Protein AF-A0A165ELZ8-F1 (afdb_monomer_lite)

Sequence (189 aa):
MLELEFHPRYVASTERRKRKFEKKWDTLVKAFNDLDRTTDATMVLMAAPPHPHTRQLLSLSSRGIRRLAHPVLHPQSASSAHTHVNTMRASFARLASYHRNTRSVSLPPLVERIEEVQGEEELRGALQAALGSLDAMRTMYMQREERWREETRRLAEDGMSVQRMMAQTLGERGYAYRHGNDNDNDNSA

Secondary structure (DSSP, 8-state):
--TTTS-TT----HHHHHHHHHHHHHHHHHHHHHHHHHH----EEEE----TT--PPEEEE-HHHHHHT-TTT-HHHHHHHHHHHHHHHHHHHHHHHHHHHHHTTS--THHHHHHT--SHHHHHHHHHHHHHHHHHHHHHHHHHHHHHHHHHHHHHHHHHHHHHHHHHHH-S----S-S----------

pLDDT: mean 74.94, std 15.44, range [38.78, 96.31]

Radius of gyration: 27.21 Å; chains: 1; bounding box: 54×80×72 Å

Structure (mmCIF, N/CA/C/O backbone):
data_AF-A0A165ELZ8-F1
#
_entry.id   AF-A0A165ELZ8-F1
#
loop_
_atom_site.group_PDB
_atom_site.id
_atom_site.type_symbol
_atom_site.label_atom_id
_atom_site.label_alt_id
_atom_site.label_comp_id
_atom_site.label_asym_id
_atom_site.label_entity_id
_atom_site.label_seq_id
_atom_site.pdbx_PDB_ins_code
_atom_site.Cartn_x
_atom_site.Cartn_y
_atom_site.Cartn_z
_atom_site.occupancy
_atom_site.B_iso_or_equiv
_atom_site.auth_seq_id
_atom_site.auth_comp_id
_atom_site.auth_asym_id
_atom_site.auth_atom_id
_atom_site.pdbx_PDB_model_num
ATOM 1 N N . MET A 1 1 ? -24.318 12.429 7.828 1.00 38.84 1 MET A N 1
ATOM 2 C CA . MET A 1 1 ? -23.923 12.227 6.411 1.00 38.84 1 MET A CA 1
ATOM 3 C C . MET A 1 1 ? -22.641 11.372 6.290 1.00 38.84 1 MET A C 1
ATOM 5 O O . MET A 1 1 ? -21.762 11.698 5.510 1.00 38.84 1 MET A O 1
ATOM 9 N N . LEU A 1 2 ? -22.528 10.268 7.049 1.00 43.47 2 LEU A N 1
ATOM 10 C CA . LEU A 1 2 ? -21.367 9.344 7.057 1.00 43.47 2 LEU A CA 1
ATOM 11 C C . LEU A 1 2 ? -21.621 8.046 6.261 1.00 43.47 2 LEU A C 1
ATOM 13 O O . LEU A 1 2 ? -20.701 7.269 6.020 1.00 43.47 2 LEU A O 1
ATOM 17 N N . GLU A 1 3 ? -22.864 7.814 5.832 1.00 41.44 3 GLU A N 1
ATOM 18 C CA . GLU A 1 3 ? -23.278 6.615 5.086 1.00 41.44 3 GLU A CA 1
ATOM 19 C C . GLU A 1 3 ? -22.809 6.616 3.620 1.00 41.44 3 GLU A C 1
ATOM 21 O O . GLU A 1 3 ? -22.783 5.570 2.980 1.00 41.44 3 GLU A O 1
ATOM 26 N N . LEU A 1 4 ? -22.385 7.773 3.099 1.00 51.00 4 LEU A N 1
ATOM 27 C CA . LEU A 1 4 ? -21.883 7.933 1.728 1.00 51.00 4 LEU A CA 1
ATOM 28 C C . LEU A 1 4 ? -20.379 7.643 1.576 1.00 51.00 4 LEU A C 1
ATOM 30 O O . LEU A 1 4 ? -19.921 7.418 0.460 1.00 51.00 4 LEU A O 1
ATOM 34 N N . GLU A 1 5 ? -19.595 7.634 2.660 1.00 64.69 5 GLU A N 1
ATOM 35 C CA . GLU A 1 5 ? -18.131 7.478 2.566 1.00 64.69 5 GLU A CA 1
ATOM 36 C C . GLU A 1 5 ? -17.665 6.018 2.539 1.00 64.69 5 GL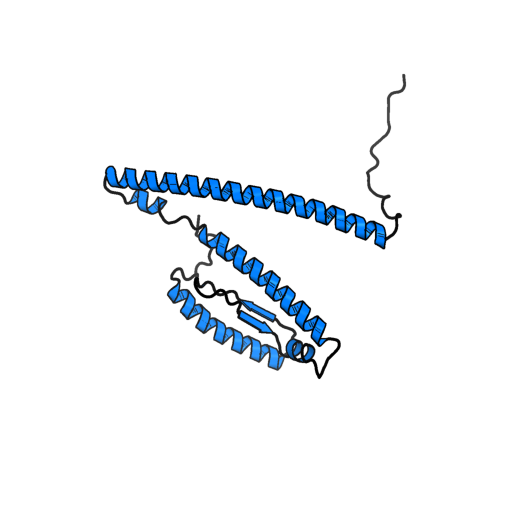U A C 1
ATOM 38 O O . GLU A 1 5 ? -16.584 5.710 2.029 1.00 64.69 5 GLU A O 1
ATOM 43 N N . PHE A 1 6 ? -18.455 5.096 3.093 1.00 67.69 6 PHE A N 1
ATOM 44 C CA . PHE A 1 6 ? -18.032 3.712 3.275 1.00 67.69 6 PHE A CA 1
ATOM 45 C C . PHE A 1 6 ? -18.984 2.733 2.602 1.00 67.69 6 PHE A C 1
ATOM 47 O O . PHE A 1 6 ? -20.199 2.804 2.741 1.00 67.69 6 PHE A O 1
ATOM 54 N N . HIS A 1 7 ? -18.407 1.746 1.914 1.00 76.75 7 HIS A N 1
ATOM 55 C CA . HIS A 1 7 ? -19.167 0.647 1.324 1.00 76.75 7 HIS A CA 1
ATOM 56 C C . HIS A 1 7 ? -20.053 -0.031 2.394 1.00 76.75 7 HIS A C 1
ATOM 58 O O . HIS A 1 7 ? -19.551 -0.283 3.489 1.00 76.75 7 HIS A O 1
ATOM 64 N N . PRO A 1 8 ? -21.295 -0.461 2.098 1.00 74.44 8 PRO A N 1
ATOM 65 C CA . PRO A 1 8 ? -22.210 -1.051 3.093 1.00 74.44 8 PRO A CA 1
ATOM 66 C C . PRO A 1 8 ? -21.632 -2.245 3.874 1.00 74.44 8 PRO A C 1
ATOM 68 O O . PRO A 1 8 ? -22.003 -2.543 5.002 1.00 74.44 8 PRO A O 1
ATOM 71 N N . ARG A 1 9 ? -20.671 -2.951 3.270 1.00 83.25 9 ARG A N 1
ATOM 72 C CA . ARG A 1 9 ? -19.942 -4.089 3.876 1.00 83.25 9 ARG A CA 1
ATOM 73 C C . ARG A 1 9 ? -18.687 -3.689 4.661 1.00 83.25 9 ARG A C 1
ATOM 75 O O . ARG A 1 9 ? -17.847 -4.548 4.965 1.00 83.25 9 ARG A O 1
ATOM 82 N N . TYR A 1 10 ? -18.509 -2.402 4.914 1.00 81.19 10 TYR A N 1
ATOM 83 C CA . TYR A 1 10 ? -17.385 -1.868 5.653 1.00 81.19 10 TYR A CA 1
ATOM 84 C C . TYR A 1 10 ? -17.430 -2.330 7.109 1.00 81.19 10 TYR A C 1
ATOM 86 O O . TYR A 1 10 ? -18.473 -2.415 7.746 1.00 81.19 10 TYR A O 1
ATOM 94 N N . VAL A 1 11 ? -16.264 -2.683 7.643 1.00 83.00 11 VAL A N 1
ATOM 95 C CA . VAL A 1 11 ? -16.149 -3.181 9.014 1.00 83.00 11 VAL A CA 1
ATOM 96 C C . VAL A 1 11 ? -15.782 -2.004 9.904 1.00 83.00 11 VAL A C 1
ATOM 98 O O . VAL A 1 11 ? -14.662 -1.519 9.784 1.00 83.00 11 VAL A O 1
ATOM 101 N N . ALA A 1 12 ? -16.680 -1.551 10.783 1.00 78.19 12 ALA A N 1
ATOM 102 C CA . ALA A 1 12 ? -16.437 -0.418 11.687 1.00 78.19 12 ALA A CA 1
ATOM 103 C C . ALA A 1 12 ? -15.366 -0.724 12.756 1.00 78.19 12 ALA A C 1
ATOM 105 O O . ALA A 1 12 ? -14.427 0.056 12.927 1.00 78.19 12 ALA A O 1
ATOM 106 N N . SER A 1 13 ? -15.442 -1.902 13.391 1.00 82.19 13 SER A N 1
ATOM 107 C CA . SER A 1 13 ? -14.464 -2.363 14.391 1.00 82.19 13 SER A CA 1
ATOM 108 C C . SER A 1 13 ? -13.047 -2.439 13.810 1.00 82.19 13 SER A C 1
ATOM 110 O O . SER A 1 13 ? -12.794 -3.125 12.814 1.00 82.19 13 SER A O 1
ATOM 112 N N . THR A 1 14 ? -12.108 -1.742 14.452 1.00 81.81 14 THR A N 1
ATOM 113 C CA . THR A 1 14 ? -10.698 -1.647 14.044 1.00 81.81 14 THR A CA 1
ATOM 114 C C . THR A 1 14 ? -9.983 -2.997 14.121 1.00 81.81 14 THR A C 1
ATOM 116 O O . THR A 1 14 ? -9.285 -3.371 13.176 1.00 81.81 14 THR A O 1
ATOM 119 N N . GLU A 1 15 ? -10.211 -3.764 15.188 1.00 81.44 15 GLU A N 1
ATOM 120 C CA . GLU A 1 15 ? -9.633 -5.097 15.384 1.00 81.44 15 GLU A CA 1
ATOM 121 C C . GLU A 1 15 ? -10.175 -6.118 14.383 1.00 81.44 15 GLU A C 1
ATOM 123 O O . GLU A 1 15 ? -9.412 -6.849 13.747 1.00 81.44 15 GLU A O 1
ATOM 128 N N . ARG A 1 16 ? -11.499 -6.135 14.170 1.00 86.31 16 ARG A N 1
ATOM 129 C CA . ARG A 1 16 ? -12.118 -7.028 13.181 1.00 86.31 16 ARG A CA 1
ATOM 130 C C . ARG A 1 16 ? -11.645 -6.688 11.770 1.00 86.31 16 ARG A C 1
ATOM 132 O O . ARG A 1 16 ? -11.427 -7.590 10.959 1.00 86.31 16 ARG A O 1
ATOM 139 N N . ARG A 1 17 ? -11.447 -5.399 11.474 1.00 86.06 17 ARG A N 1
ATOM 140 C CA . ARG A 1 17 ? -10.885 -4.943 10.198 1.00 86.06 17 ARG A CA 1
ATOM 141 C C . ARG A 1 17 ? -9.436 -5.394 10.029 1.00 86.06 17 ARG A C 1
ATOM 143 O O . ARG A 1 17 ? -9.101 -5.823 8.932 1.00 86.06 17 ARG A O 1
ATOM 150 N N . LYS A 1 18 ? -8.619 -5.364 11.088 1.00 84.56 18 LYS A N 1
ATOM 151 C CA . LYS A 1 18 ? -7.242 -5.892 11.090 1.00 84.56 18 LYS A CA 1
ATOM 152 C C . LYS A 1 18 ? -7.188 -7.365 10.731 1.00 84.56 18 LYS A C 1
ATOM 154 O O . LYS A 1 18 ? -6.615 -7.709 9.704 1.00 84.56 18 LYS A O 1
ATOM 159 N N . ARG A 1 19 ? -7.885 -8.208 11.493 1.00 88.19 19 ARG A N 1
ATOM 160 C CA . ARG A 1 19 ? -7.901 -9.659 11.244 1.00 88.19 19 ARG A CA 1
ATOM 161 C C . ARG A 1 19 ? -8.389 -9.990 9.830 1.00 88.19 19 ARG A C 1
ATOM 163 O O . ARG A 1 19 ? -7.859 -10.871 9.159 1.00 88.19 19 ARG A O 1
ATOM 170 N N . LYS A 1 20 ? -9.407 -9.266 9.349 1.00 90.00 20 LYS A N 1
ATOM 171 C CA . LYS A 1 20 ? -9.951 -9.451 7.995 1.00 90.00 20 LYS A CA 1
ATOM 172 C C . LYS A 1 20 ? -8.995 -8.959 6.908 1.00 90.00 20 LYS A C 1
ATOM 174 O O . LYS A 1 20 ? -8.948 -9.583 5.852 1.00 90.00 20 LYS A O 1
ATOM 179 N N . PHE A 1 21 ? -8.280 -7.860 7.149 1.00 90.50 21 PHE A N 1
ATOM 180 C CA . PHE A 1 21 ? -7.261 -7.343 6.243 1.00 90.50 21 PHE A CA 1
ATOM 181 C C . PHE A 1 21 ? -6.122 -8.347 6.098 1.00 90.50 21 PHE A C 1
ATOM 183 O O . PHE A 1 21 ? -5.866 -8.747 4.977 1.00 90.50 21 PHE A O 1
ATOM 190 N N . GLU A 1 22 ? -5.535 -8.825 7.197 1.00 89.62 22 GLU A N 1
ATOM 191 C CA . GLU A 1 22 ? -4.438 -9.809 7.181 1.00 89.62 22 GLU A CA 1
ATOM 192 C C . GLU A 1 22 ? -4.836 -11.073 6.402 1.00 89.62 22 GLU A C 1
ATOM 194 O O . GLU A 1 22 ? -4.208 -11.415 5.403 1.00 89.62 22 GLU A O 1
ATOM 199 N N . LYS A 1 23 ? -5.982 -11.683 6.740 1.00 92.69 23 LYS A N 1
ATOM 200 C CA . LYS A 1 23 ? -6.482 -12.876 6.033 1.00 92.69 23 LYS A CA 1
ATOM 201 C C . LYS A 1 23 ? -6.697 -12.643 4.530 1.00 92.69 23 LYS A C 1
ATOM 203 O O . LYS A 1 23 ? -6.395 -13.506 3.702 1.00 92.69 23 LYS A O 1
ATOM 208 N N . LYS A 1 24 ? -7.290 -11.502 4.160 1.00 92.75 24 LYS A N 1
ATOM 209 C CA . LYS A 1 24 ? -7.545 -11.173 2.748 1.00 92.75 24 LYS A CA 1
ATOM 210 C C . LYS A 1 24 ? -6.274 -10.780 2.010 1.00 92.75 24 LYS A C 1
ATOM 212 O O . LYS A 1 24 ? -6.167 -11.085 0.829 1.00 92.75 24 LYS A O 1
ATOM 217 N N . TRP A 1 25 ? -5.343 -10.130 2.694 1.00 93.06 25 TRP A N 1
ATOM 218 C CA . TRP A 1 25 ? -4.046 -9.768 2.160 1.00 93.06 25 TRP A CA 1
ATOM 219 C C . TRP A 1 25 ? -3.284 -11.025 1.764 1.00 93.06 25 TRP A C 1
ATOM 221 O O . TRP A 1 25 ? -2.912 -11.140 0.606 1.00 93.06 25 TRP A O 1
ATOM 231 N N . ASP A 1 26 ? -3.194 -12.027 2.638 1.00 92.69 26 ASP A N 1
ATOM 232 C CA . ASP A 1 26 ? -2.532 -13.298 2.310 1.00 92.69 26 ASP A CA 1
ATOM 233 C C . ASP A 1 26 ? -3.164 -13.992 1.097 1.00 92.69 26 ASP A C 1
ATOM 235 O O . ASP A 1 26 ? -2.470 -14.542 0.242 1.00 92.69 26 ASP A O 1
ATOM 239 N N . THR A 1 27 ? -4.495 -13.936 0.990 1.00 96.31 27 THR A N 1
ATOM 240 C CA . THR A 1 27 ? -5.224 -14.470 -0.172 1.00 96.31 27 THR A CA 1
ATOM 241 C C . THR A 1 27 ? -4.872 -13.702 -1.448 1.00 96.31 27 THR A C 1
ATOM 243 O O . THR A 1 27 ? -4.647 -14.306 -2.494 1.00 96.31 27 THR A O 1
ATOM 246 N N . LEU A 1 28 ? -4.783 -12.373 -1.360 1.00 95.44 28 LEU A N 1
ATOM 247 C CA . LEU A 1 28 ? -4.408 -11.506 -2.471 1.00 95.44 28 LEU A CA 1
ATOM 248 C C . LEU A 1 28 ? -2.954 -11.725 -2.899 1.00 95.44 28 LEU A C 1
ATOM 250 O O . LEU A 1 28 ? -2.687 -11.768 -4.092 1.00 95.44 28 LEU A O 1
ATOM 254 N N . VAL A 1 29 ? -2.027 -11.911 -1.956 1.00 94.75 29 VAL A N 1
ATOM 255 C CA . VAL A 1 29 ? -0.621 -12.221 -2.254 1.00 94.75 29 VAL A CA 1
ATOM 256 C C . VAL A 1 29 ? -0.502 -13.544 -3.006 1.00 94.75 29 VAL A C 1
ATOM 258 O O . VAL A 1 29 ? 0.244 -13.624 -3.980 1.00 94.75 29 VAL A O 1
ATOM 261 N N . LYS A 1 30 ? -1.256 -14.573 -2.596 1.00 95.69 30 LYS A N 1
ATOM 262 C CA . LYS A 1 30 ? -1.305 -15.856 -3.315 1.00 95.69 30 LYS A CA 1
ATOM 263 C C . LYS A 1 30 ? -1.812 -15.667 -4.744 1.00 95.69 30 LYS A C 1
ATOM 265 O O . LYS A 1 30 ? -1.102 -16.019 -5.676 1.00 95.69 30 LYS A O 1
ATOM 270 N N . ALA A 1 31 ? -2.959 -15.007 -4.914 1.00 96.06 31 ALA A N 1
ATOM 271 C CA . ALA A 1 31 ? -3.528 -14.734 -6.234 1.00 96.06 31 ALA A CA 1
ATOM 272 C C . ALA A 1 31 ? -2.597 -13.886 -7.121 1.00 96.06 31 ALA A C 1
ATOM 274 O O . ALA A 1 31 ? -2.453 -1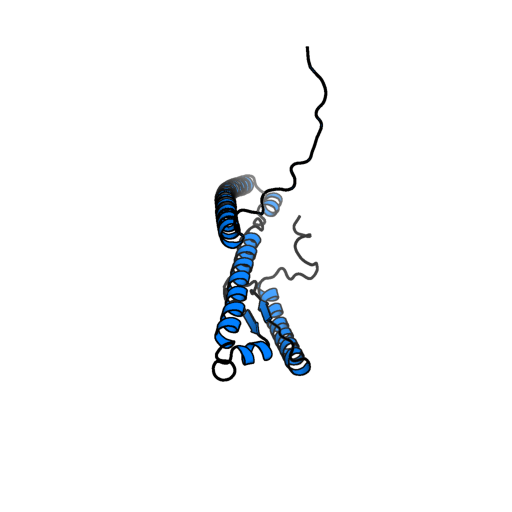4.161 -8.309 1.00 96.06 31 ALA A O 1
ATOM 275 N N . PHE A 1 32 ? -1.931 -12.883 -6.542 1.00 95.62 32 PHE A N 1
ATOM 276 C CA . PHE A 1 32 ? -0.944 -12.055 -7.233 1.00 95.62 32 PHE A CA 1
ATOM 277 C C . PHE A 1 32 ? 0.224 -12.899 -7.744 1.00 95.62 32 PHE A C 1
ATOM 279 O O . PHE A 1 32 ? 0.599 -12.785 -8.907 1.00 95.62 32 PHE A O 1
ATOM 286 N N . ASN A 1 33 ? 0.782 -13.763 -6.894 1.00 94.00 33 ASN A N 1
ATOM 287 C CA . ASN A 1 33 ? 1.893 -14.628 -7.274 1.00 94.00 33 ASN A CA 1
ATOM 288 C C . ASN A 1 33 ? 1.476 -15.676 -8.316 1.00 94.00 33 ASN A C 1
ATOM 290 O O . ASN A 1 33 ? 2.253 -15.955 -9.224 1.00 94.00 33 ASN A O 1
ATOM 294 N N . ASP A 1 34 ? 0.275 -16.243 -8.217 1.00 95.81 34 ASP A N 1
ATOM 295 C CA . ASP A 1 34 ? -0.231 -17.215 -9.193 1.00 95.81 34 ASP A CA 1
ATOM 296 C C . ASP A 1 34 ? -0.445 -16.564 -10.568 1.00 95.81 34 ASP A C 1
ATOM 298 O O . ASP A 1 34 ? -0.049 -17.121 -11.597 1.00 95.81 34 ASP A O 1
ATOM 302 N N . LEU A 1 35 ? -0.982 -15.341 -10.593 1.00 94.81 35 LEU A N 1
ATOM 303 C CA . LEU A 1 35 ? -1.124 -14.554 -11.816 1.00 94.81 35 LEU A CA 1
ATOM 304 C C . LEU A 1 35 ? 0.241 -14.182 -12.415 1.00 94.81 35 LEU A C 1
ATOM 306 O O . LEU A 1 35 ? 0.470 -14.379 -13.606 1.00 94.81 35 LEU A O 1
ATOM 310 N N . ASP A 1 36 ? 1.175 -13.710 -11.589 1.00 94.00 36 ASP A N 1
ATOM 311 C CA . ASP A 1 36 ? 2.551 -13.373 -11.986 1.00 94.00 36 ASP A CA 1
ATOM 312 C C . ASP A 1 36 ? 3.292 -14.598 -12.556 1.00 94.00 36 ASP A C 1
ATOM 314 O O . ASP A 1 36 ? 4.040 -14.496 -13.524 1.00 94.00 36 ASP A O 1
ATOM 318 N N . ARG A 1 37 ? 3.047 -15.799 -12.015 1.00 92.31 37 ARG A N 1
ATOM 319 C CA . ARG A 1 37 ? 3.643 -17.047 -12.522 1.00 92.31 37 ARG A CA 1
ATOM 320 C C . ARG A 1 37 ? 3.070 -17.507 -13.857 1.00 92.31 37 ARG A C 1
ATOM 322 O O . ARG A 1 37 ? 3.805 -18.134 -14.613 1.00 92.31 37 ARG A O 1
ATOM 329 N N . THR A 1 38 ? 1.790 -17.260 -14.110 1.00 95.12 38 THR A N 1
ATOM 330 C CA . THR A 1 38 ? 1.095 -17.747 -15.313 1.00 95.12 38 THR A CA 1
ATOM 331 C C . THR A 1 38 ? 1.192 -16.780 -16.485 1.00 95.12 38 THR A C 1
ATOM 333 O O . THR A 1 38 ? 1.224 -17.222 -17.628 1.00 95.12 38 THR A O 1
ATOM 336 N N . THR A 1 39 ? 1.260 -15.477 -16.211 1.00 92.69 39 THR A N 1
ATOM 337 C CA . THR A 1 39 ? 1.185 -14.432 -17.245 1.00 92.69 39 THR A CA 1
ATOM 338 C C . THR A 1 39 ? 2.467 -13.624 -17.412 1.00 92.69 39 THR A C 1
ATOM 340 O O . THR A 1 39 ? 2.579 -12.890 -18.388 1.00 92.69 39 THR A O 1
ATOM 343 N N . ASP A 1 40 ? 3.416 -13.726 -16.471 1.00 88.69 40 ASP A N 1
ATOM 344 C CA . ASP A 1 40 ? 4.634 -12.898 -16.409 1.00 88.69 40 ASP A CA 1
ATOM 345 C C . ASP A 1 40 ? 4.359 -11.385 -16.550 1.00 88.69 40 ASP A C 1
ATOM 347 O O . ASP A 1 40 ? 5.197 -10.612 -17.014 1.00 88.69 40 ASP A O 1
ATOM 351 N N . ALA A 1 41 ? 3.159 -10.949 -16.154 1.00 89.25 41 ALA A N 1
ATOM 352 C CA . ALA A 1 41 ? 2.727 -9.569 -16.287 1.00 89.25 41 ALA A CA 1
ATOM 353 C C . ALA A 1 41 ? 3.495 -8.638 -15.333 1.00 89.25 41 ALA A C 1
ATOM 355 O O . ALA A 1 41 ? 3.679 -8.919 -14.145 1.00 89.25 41 ALA A O 1
ATOM 356 N N . THR A 1 42 ? 3.877 -7.461 -15.833 1.00 90.00 42 THR A N 1
ATOM 357 C CA . THR A 1 42 ? 4.516 -6.405 -15.037 1.00 90.00 42 THR A CA 1
ATOM 358 C C . THR A 1 42 ? 3.494 -5.755 -14.108 1.00 90.00 42 THR A C 1
ATOM 360 O O . THR A 1 42 ? 2.740 -4.869 -14.501 1.00 90.00 42 THR A O 1
ATOM 363 N N . MET A 1 43 ? 3.475 -6.190 -12.851 1.00 92.19 43 MET A N 1
ATOM 364 C CA . MET A 1 43 ? 2.536 -5.710 -11.833 1.00 92.19 43 MET A CA 1
ATOM 365 C C . MET A 1 43 ? 3.249 -5.188 -10.582 1.00 92.19 43 MET A C 1
ATOM 367 O O . MET A 1 43 ? 4.306 -5.700 -10.196 1.00 92.19 43 MET A O 1
ATOM 371 N N . VAL A 1 44 ? 2.630 -4.211 -9.914 1.00 91.94 44 VAL A N 1
ATOM 372 C CA . VAL A 1 44 ? 3.006 -3.716 -8.581 1.00 91.94 44 VAL A CA 1
ATOM 373 C C . VAL A 1 44 ? 1.744 -3.619 -7.727 1.00 91.94 44 VAL A C 1
ATOM 375 O O . VAL A 1 44 ? 0.769 -2.990 -8.126 1.00 91.94 44 VAL A O 1
ATOM 378 N N . LEU A 1 45 ? 1.765 -4.220 -6.541 1.00 93.25 45 LEU A N 1
ATOM 379 C CA . LEU A 1 45 ? 0.700 -4.144 -5.548 1.00 93.25 45 LEU A CA 1
ATOM 380 C C . LEU A 1 45 ? 1.197 -3.331 -4.351 1.00 93.25 45 LEU A C 1
ATOM 382 O O . LEU A 1 45 ? 2.230 -3.655 -3.772 1.00 93.25 45 LEU A O 1
ATOM 386 N N . MET A 1 46 ? 0.463 -2.287 -3.968 1.00 92.12 46 MET A N 1
ATOM 387 C CA . MET A 1 46 ? 0.761 -1.444 -2.807 1.00 92.12 46 MET A CA 1
ATOM 388 C C . MET A 1 46 ? -0.473 -1.333 -1.916 1.00 92.12 46 MET A C 1
ATOM 390 O O . MET A 1 46 ? -1.582 -1.127 -2.403 1.00 92.12 46 MET A O 1
ATOM 394 N N . ALA A 1 47 ? -0.287 -1.464 -0.606 1.00 90.25 47 ALA A N 1
ATOM 395 C CA . ALA A 1 47 ? -1.354 -1.314 0.369 1.00 90.25 47 ALA A CA 1
ATOM 396 C C . ALA A 1 47 ? -0.842 -0.632 1.636 1.00 90.25 47 ALA A C 1
ATOM 398 O O . ALA A 1 47 ? 0.146 -1.054 2.236 1.00 90.25 47 ALA A O 1
ATOM 399 N N . ALA A 1 48 ? -1.554 0.407 2.068 1.00 87.38 48 ALA A N 1
ATOM 400 C CA . ALA A 1 48 ? -1.345 1.050 3.356 1.00 87.38 48 ALA A CA 1
ATOM 401 C C . ALA A 1 48 ? -2.373 0.502 4.358 1.00 87.38 48 ALA A C 1
ATOM 403 O O . ALA A 1 48 ? -3.568 0.787 4.217 1.00 87.38 48 ALA A O 1
ATOM 404 N N . PRO A 1 49 ? -1.955 -0.299 5.354 1.00 81.75 49 PRO A N 1
ATOM 405 C CA . PRO A 1 49 ? -2.884 -0.864 6.319 1.00 81.75 49 PRO A CA 1
ATOM 406 C C . PRO A 1 49 ? -3.591 0.242 7.118 1.00 81.75 49 PRO A C 1
ATOM 408 O O . PRO A 1 49 ? -2.963 1.226 7.511 1.00 81.75 49 PRO A O 1
ATOM 411 N N . PRO A 1 50 ? -4.881 0.079 7.454 1.00 67.94 50 PRO A N 1
ATOM 412 C CA . PRO A 1 50 ? -5.641 1.088 8.191 1.00 67.94 50 PRO A CA 1
ATOM 413 C C . PRO A 1 50 ? -5.292 1.150 9.693 1.00 67.94 50 PRO A C 1
ATOM 415 O O . PRO A 1 50 ? -6.014 1.796 10.453 1.00 67.94 50 PRO A O 1
ATOM 418 N N . HIS A 1 51 ? -4.258 0.442 10.162 1.00 70.06 51 HIS A N 1
ATOM 419 C CA . HIS A 1 51 ? -3.962 0.275 11.590 1.00 70.06 51 HIS A CA 1
ATOM 420 C C . HIS A 1 51 ? -3.215 1.481 12.155 1.00 70.06 51 HIS A C 1
ATOM 422 O O . HIS A 1 51 ? -2.204 1.848 11.570 1.00 70.06 51 HIS A O 1
ATOM 428 N N . PRO A 1 52 ? -3.625 2.064 13.300 1.00 57.41 52 PRO A N 1
ATOM 429 C CA . PRO A 1 52 ? -2.976 3.227 13.926 1.00 57.41 52 PRO A CA 1
ATOM 430 C C . PRO A 1 52 ? -1.477 3.040 14.227 1.00 57.41 52 PRO A C 1
ATOM 432 O O . PRO A 1 52 ? -0.694 3.977 14.093 1.00 57.41 52 PRO A O 1
ATOM 435 N N . HIS A 1 53 ? -1.055 1.817 14.548 1.00 56.91 53 HIS A N 1
ATOM 436 C CA . HIS A 1 53 ? 0.322 1.524 14.959 1.00 56.91 53 HIS A CA 1
ATOM 437 C C . HIS A 1 53 ? 1.260 1.085 13.825 1.00 56.91 53 HIS A C 1
ATOM 439 O O . HIS A 1 53 ? 2.476 1.136 13.980 1.00 56.91 53 HIS A O 1
ATOM 445 N N . THR A 1 54 ? 0.733 0.698 12.661 1.00 62.94 54 THR A N 1
ATOM 446 C CA . THR A 1 54 ? 1.558 0.206 11.550 1.00 62.94 54 THR A CA 1
ATOM 447 C C . THR A 1 54 ? 1.642 1.277 10.470 1.00 62.94 54 THR A C 1
ATOM 449 O O . THR A 1 54 ? 0.705 1.476 9.706 1.00 62.94 54 THR A O 1
ATOM 452 N N . ARG A 1 55 ? 2.774 1.989 10.410 1.00 61.88 55 ARG A N 1
ATOM 453 C CA . ARG A 1 55 ? 3.108 2.927 9.316 1.00 61.88 55 ARG A CA 1
ATOM 454 C C . ARG A 1 55 ? 3.776 2.243 8.117 1.00 61.88 55 ARG A C 1
ATOM 456 O O . ARG A 1 55 ? 4.141 2.911 7.156 1.00 61.88 55 ARG A O 1
ATOM 463 N N . GLN A 1 56 ? 3.971 0.930 8.183 1.00 72.88 56 GLN A N 1
ATOM 464 C CA . GLN A 1 56 ? 4.668 0.187 7.143 1.00 72.88 56 GLN A CA 1
ATOM 465 C C . GLN A 1 56 ? 3.771 0.018 5.916 1.00 72.88 56 GLN A C 1
ATOM 467 O O . GLN A 1 56 ? 2.681 -0.549 5.992 1.00 72.88 56 GLN A O 1
ATOM 472 N N . LEU A 1 57 ? 4.255 0.527 4.784 1.00 82.81 57 LEU A N 1
ATOM 473 C CA . LEU A 1 57 ? 3.655 0.318 3.477 1.00 82.81 57 LEU A CA 1
ATOM 474 C C . LEU A 1 57 ? 3.940 -1.115 3.017 1.00 82.81 57 LEU A C 1
ATOM 476 O O . LEU A 1 57 ? 5.101 -1.485 2.830 1.00 82.81 57 LEU A O 1
ATOM 480 N N . LEU A 1 58 ? 2.887 -1.898 2.793 1.00 86.88 58 LEU A N 1
ATOM 481 C CA . LEU A 1 58 ? 3.012 -3.209 2.171 1.00 86.88 58 LEU A CA 1
ATOM 482 C C . LEU A 1 58 ? 3.145 -3.011 0.663 1.00 86.88 58 LEU A C 1
ATOM 484 O O . LEU A 1 58 ? 2.344 -2.306 0.051 1.00 86.88 58 LEU A O 1
ATOM 488 N N . SER A 1 59 ? 4.167 -3.607 0.059 1.00 90.25 59 SER A N 1
ATOM 489 C CA . SER A 1 59 ? 4.388 -3.510 -1.380 1.00 90.25 59 SER A CA 1
ATOM 490 C C . SER A 1 59 ? 4.994 -4.798 -1.914 1.00 90.25 59 SER A C 1
ATOM 492 O O . SER A 1 59 ? 5.935 -5.337 -1.333 1.00 90.25 59 SER A O 1
ATOM 494 N N . LEU A 1 60 ? 4.431 -5.271 -3.022 1.00 90.19 60 LEU A N 1
ATOM 495 C CA . LEU A 1 60 ? 4.875 -6.431 -3.776 1.00 90.19 60 LEU A CA 1
ATOM 496 C C . LEU A 1 60 ? 5.063 -6.029 -5.234 1.00 90.19 60 LEU A C 1
ATOM 498 O O . LEU A 1 60 ? 4.219 -5.351 -5.814 1.00 90.19 60 LEU A O 1
ATOM 502 N N . SER A 1 61 ? 6.161 -6.475 -5.827 1.00 91.88 61 SER A N 1
ATOM 503 C CA . SER A 1 61 ? 6.450 -6.293 -7.251 1.00 91.88 61 SER A CA 1
ATOM 504 C C . SER A 1 61 ? 6.498 -7.655 -7.925 1.00 91.88 61 SER A C 1
ATOM 506 O O . SER A 1 61 ? 6.993 -8.602 -7.322 1.00 91.88 61 SER A O 1
ATOM 508 N N . SER A 1 62 ? 6.011 -7.748 -9.156 1.00 93.19 62 SER A N 1
ATOM 509 C CA . SER A 1 62 ? 6.063 -8.944 -10.014 1.00 93.19 62 SER A CA 1
ATOM 510 C C . SER A 1 62 ? 7.485 -9.476 -10.252 1.00 93.19 62 SER A C 1
ATOM 512 O O . SER A 1 62 ? 8.485 -8.773 -10.052 1.00 93.19 62 SER A O 1
ATOM 514 N N . ARG A 1 63 ? 7.599 -10.730 -10.710 1.00 89.62 63 ARG A N 1
ATOM 515 C CA . ARG A 1 63 ? 8.873 -11.363 -11.095 1.00 89.62 63 ARG A CA 1
ATOM 516 C C . ARG A 1 63 ? 9.568 -10.587 -12.203 1.00 89.62 63 ARG A C 1
ATOM 518 O O . ARG A 1 63 ? 10.776 -10.405 -12.090 1.00 89.62 63 ARG A O 1
ATOM 525 N N . GLY A 1 64 ? 8.835 -10.092 -13.201 1.00 84.25 64 GLY A N 1
ATOM 526 C CA . GLY A 1 64 ? 9.398 -9.282 -14.285 1.00 84.25 64 GLY A CA 1
ATOM 527 C C . GLY A 1 64 ? 10.176 -8.073 -13.767 1.00 84.25 64 GLY A C 1
ATOM 528 O O . GLY A 1 64 ? 11.351 -7.902 -14.089 1.00 84.25 64 GLY A O 1
ATOM 529 N N . ILE A 1 65 ? 9.575 -7.308 -12.851 1.00 84.88 65 ILE A N 1
ATOM 530 C CA . ILE A 1 65 ? 10.230 -6.153 -12.218 1.00 84.88 65 ILE A CA 1
ATOM 531 C C . ILE A 1 65 ? 11.437 -6.590 -11.389 1.00 84.88 65 ILE A C 1
ATOM 533 O O . ILE A 1 65 ? 12.484 -5.954 -11.455 1.00 84.88 65 ILE A O 1
ATOM 537 N N . ARG A 1 66 ? 11.327 -7.686 -10.628 1.00 85.06 66 ARG A N 1
ATOM 538 C CA . ARG A 1 66 ? 12.449 -8.200 -9.823 1.00 85.06 66 ARG A CA 1
ATOM 539 C C . ARG A 1 66 ? 13.624 -8.673 -10.681 1.00 85.06 66 ARG A C 1
ATOM 541 O O . ARG A 1 66 ? 14.764 -8.484 -10.274 1.00 85.06 66 ARG A O 1
ATOM 548 N N . ARG A 1 67 ? 13.363 -9.253 -11.859 1.00 84.12 67 ARG A N 1
ATOM 549 C CA . ARG A 1 67 ? 14.409 -9.631 -12.824 1.00 84.12 67 ARG A CA 1
ATOM 550 C C . ARG A 1 67 ? 15.096 -8.397 -13.397 1.00 84.12 67 ARG A C 1
ATOM 552 O O . ARG A 1 67 ? 16.318 -8.343 -13.394 1.00 84.12 67 ARG A O 1
ATOM 559 N N . LEU A 1 68 ? 14.325 -7.395 -13.823 1.00 79.94 68 LEU A N 1
ATOM 560 C CA . LEU A 1 68 ? 14.867 -6.137 -14.351 1.00 79.94 68 LEU A CA 1
ATOM 561 C C . LEU A 1 68 ? 15.639 -5.343 -13.295 1.00 79.94 68 LEU A C 1
ATOM 563 O O . LEU A 1 68 ? 16.625 -4.695 -13.618 1.00 79.94 68 LEU A O 1
ATOM 567 N N . ALA A 1 69 ? 15.219 -5.434 -12.034 1.00 77.00 69 ALA A N 1
ATOM 568 C CA . ALA A 1 69 ? 15.908 -4.853 -10.890 1.00 77.00 69 ALA A CA 1
ATOM 569 C C . ALA A 1 69 ? 17.168 -5.636 -10.471 1.00 77.00 69 ALA A C 1
ATOM 571 O O . ALA A 1 69 ? 17.871 -5.194 -9.564 1.00 77.00 69 ALA A O 1
ATOM 572 N N . HIS A 1 70 ? 17.459 -6.791 -11.084 1.00 78.88 70 HIS A N 1
ATOM 573 C CA . HIS A 1 70 ? 18.601 -7.617 -10.709 1.00 78.88 70 HIS A CA 1
ATOM 574 C C . HIS A 1 70 ? 19.906 -7.037 -11.289 1.00 78.88 70 HIS A C 1
ATOM 576 O O . HIS A 1 70 ? 20.093 -7.079 -12.510 1.00 78.88 70 HIS A O 1
ATOM 582 N N . PRO A 1 71 ? 20.854 -6.565 -10.451 1.00 71.12 71 PRO A N 1
ATOM 583 C CA . PRO A 1 71 ? 22.032 -5.827 -10.920 1.00 71.12 71 PRO A CA 1
ATOM 584 C C . PRO A 1 71 ? 22.940 -6.636 -11.852 1.00 71.12 71 PRO A C 1
ATOM 586 O O . PRO A 1 71 ? 23.570 -6.078 -12.741 1.00 71.12 71 PRO A O 1
ATOM 589 N N . VAL A 1 72 ? 22.986 -7.958 -11.660 1.00 75.12 72 VAL A N 1
ATOM 590 C CA . VAL A 1 72 ? 23.847 -8.865 -12.439 1.00 75.12 72 VAL A CA 1
ATOM 591 C C . VAL A 1 72 ? 23.252 -9.195 -13.810 1.00 75.12 72 VAL A C 1
ATOM 593 O O . VAL A 1 72 ? 23.994 -9.419 -14.757 1.00 75.12 72 VAL A O 1
ATOM 596 N N . LEU A 1 73 ? 21.920 -9.233 -13.929 1.00 74.81 73 LEU A N 1
ATOM 597 C CA . LEU A 1 73 ? 21.258 -9.619 -15.182 1.00 74.81 73 LEU A CA 1
ATOM 598 C C . LEU A 1 73 ? 21.008 -8.400 -16.073 1.00 74.81 73 LEU A C 1
ATOM 600 O O . LEU A 1 73 ? 21.102 -8.498 -17.292 1.00 74.81 73 LEU A O 1
ATOM 604 N N . HIS A 1 74 ? 20.714 -7.248 -15.463 1.00 75.38 74 HIS A N 1
ATOM 605 C CA . HIS A 1 74 ? 20.377 -6.020 -16.177 1.00 75.38 74 HIS A CA 1
ATOM 606 C C . HIS A 1 74 ? 20.998 -4.787 -15.498 1.00 75.38 74 HIS A C 1
ATOM 608 O O . HIS A 1 74 ? 20.276 -3.977 -14.920 1.00 75.38 74 HIS A O 1
ATOM 614 N N . PRO A 1 75 ? 22.325 -4.587 -15.575 1.00 70.75 75 PRO A N 1
ATOM 615 C CA . PRO A 1 75 ? 23.015 -3.510 -14.856 1.00 70.75 75 PRO A CA 1
ATOM 616 C C . PRO A 1 75 ? 22.525 -2.101 -15.233 1.00 70.75 75 PRO A C 1
ATOM 618 O O . PRO A 1 75 ? 22.426 -1.232 -14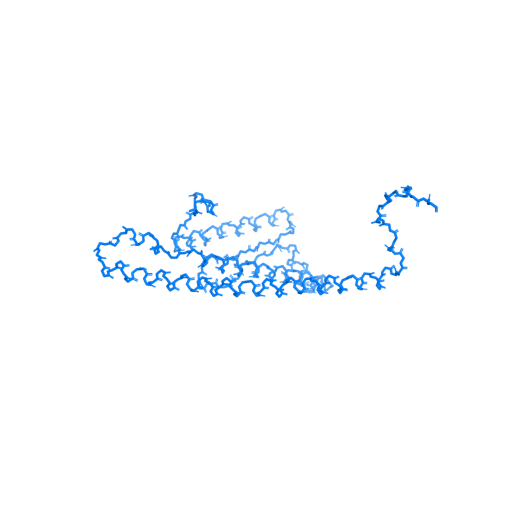.370 1.00 70.75 75 PRO A O 1
ATOM 621 N N . GLN A 1 76 ? 22.151 -1.878 -16.498 1.00 74.69 76 GLN A N 1
ATOM 622 C CA . GLN A 1 76 ? 21.642 -0.581 -16.966 1.00 74.69 76 GLN A CA 1
ATOM 623 C C . GLN A 1 76 ? 20.180 -0.331 -16.557 1.00 74.69 76 GLN A C 1
ATOM 625 O O . GLN A 1 76 ? 19.805 0.795 -16.234 1.00 74.69 76 GLN A O 1
ATOM 630 N N . SER A 1 77 ? 19.348 -1.376 -16.536 1.00 73.50 77 SER A N 1
ATOM 631 C CA . SER A 1 77 ? 17.914 -1.265 -16.225 1.00 73.50 77 SER A CA 1
ATOM 632 C C . SER A 1 77 ? 17.605 -1.414 -14.734 1.00 73.50 77 SER A C 1
ATOM 634 O O . SER A 1 77 ? 16.555 -0.962 -14.283 1.00 73.50 77 SER A O 1
ATOM 636 N N . ALA A 1 78 ? 18.514 -1.999 -13.949 1.00 74.19 78 ALA A N 1
ATOM 637 C CA . ALA A 1 78 ? 18.309 -2.228 -12.523 1.00 74.19 78 ALA A CA 1
ATOM 638 C C . ALA A 1 78 ? 18.183 -0.920 -11.739 1.00 74.19 78 ALA A C 1
ATOM 640 O O . ALA A 1 78 ? 17.294 -0.783 -10.896 1.00 74.19 78 ALA A O 1
ATOM 641 N N . SER A 1 79 ? 19.024 0.067 -12.065 1.00 74.19 79 SER A N 1
ATOM 642 C CA . SER A 1 79 ? 18.984 1.385 -11.428 1.00 74.19 79 SER A CA 1
ATOM 643 C C . SER A 1 79 ? 17.679 2.130 -11.736 1.00 74.19 79 SER A C 1
ATOM 645 O O . SER A 1 79 ? 17.031 2.653 -10.824 1.00 74.19 79 SER A O 1
ATOM 647 N N . SER A 1 80 ? 17.228 2.123 -12.997 1.00 79.62 80 SER A N 1
ATOM 648 C CA . SER A 1 80 ? 15.997 2.822 -13.385 1.00 79.62 80 SER A CA 1
ATOM 649 C C . SER A 1 80 ? 14.755 2.130 -12.823 1.00 79.62 80 SER A C 1
ATOM 651 O O . SER A 1 80 ? 13.926 2.791 -12.199 1.00 79.62 80 SER A O 1
ATOM 653 N N . ALA A 1 81 ? 14.647 0.803 -12.942 1.00 78.69 81 ALA A N 1
ATOM 654 C CA . ALA A 1 81 ? 13.506 0.042 -12.435 1.00 78.69 81 ALA A CA 1
ATOM 655 C C . ALA A 1 81 ? 13.337 0.213 -10.917 1.00 78.69 81 ALA A C 1
ATOM 657 O O . ALA A 1 81 ? 12.229 0.465 -10.438 1.00 78.69 81 ALA A O 1
ATOM 658 N N . HIS A 1 82 ? 14.437 0.150 -10.160 1.00 80.12 82 HIS A N 1
ATOM 659 C CA . HIS A 1 82 ? 14.419 0.392 -8.719 1.00 80.12 82 HIS A CA 1
ATOM 660 C C . HIS A 1 82 ? 14.003 1.833 -8.385 1.00 80.12 82 HIS A C 1
ATOM 662 O O . HIS A 1 82 ? 13.162 2.050 -7.509 1.00 80.12 82 HIS A O 1
ATOM 668 N N . THR A 1 83 ? 14.528 2.816 -9.120 1.00 84.94 83 THR A N 1
ATOM 669 C CA . THR A 1 83 ? 14.182 4.232 -8.934 1.00 84.94 83 THR A CA 1
ATOM 670 C C . THR A 1 83 ? 12.697 4.483 -9.192 1.00 84.94 83 THR A C 1
ATOM 672 O O . THR A 1 83 ? 12.023 5.075 -8.351 1.00 84.94 83 THR A O 1
ATOM 675 N N . HIS A 1 84 ? 12.143 3.969 -10.293 1.00 87.00 84 HIS A N 1
ATOM 676 C CA . HIS A 1 84 ? 10.724 4.131 -10.618 1.00 87.00 84 HIS A CA 1
ATOM 677 C C . HIS A 1 84 ? 9.812 3.488 -9.568 1.00 87.00 84 HIS A C 1
ATOM 679 O O . HIS A 1 84 ? 8.847 4.115 -9.123 1.00 87.00 84 HIS A O 1
ATOM 685 N N . VAL A 1 85 ? 10.132 2.271 -9.113 1.00 86.94 85 VAL A N 1
ATOM 686 C CA . VAL A 1 85 ? 9.362 1.598 -8.055 1.00 86.94 85 VAL A CA 1
ATOM 687 C C . VAL A 1 85 ? 9.419 2.382 -6.744 1.00 86.94 85 VAL A C 1
ATOM 689 O O . VAL A 1 85 ? 8.392 2.541 -6.085 1.00 86.94 85 VAL A O 1
ATOM 692 N N . ASN A 1 86 ? 10.572 2.937 -6.377 1.00 87.31 86 ASN A N 1
ATOM 693 C CA . ASN A 1 86 ? 10.697 3.733 -5.157 1.00 87.31 86 ASN A CA 1
ATOM 694 C C . ASN A 1 86 ? 9.949 5.066 -5.237 1.00 87.31 86 ASN A C 1
ATOM 696 O O . ASN A 1 86 ? 9.296 5.447 -4.264 1.00 87.31 86 ASN A O 1
ATOM 700 N N . THR A 1 87 ? 9.948 5.733 -6.391 1.00 90.06 87 THR A N 1
ATOM 701 C CA . THR A 1 87 ? 9.140 6.940 -6.622 1.00 90.06 87 THR A CA 1
ATOM 702 C C . THR A 1 87 ? 7.642 6.645 -6.492 1.00 90.06 87 THR A C 1
ATOM 704 O O . THR A 1 87 ? 6.907 7.394 -5.839 1.00 90.06 87 THR A O 1
ATOM 707 N N . MET A 1 88 ? 7.180 5.510 -7.028 1.00 89.44 88 MET A N 1
ATOM 708 C CA . MET A 1 88 ? 5.797 5.051 -6.844 1.00 89.44 88 MET A CA 1
ATOM 709 C C . MET A 1 88 ? 5.477 4.767 -5.370 1.00 89.44 88 MET A C 1
ATOM 711 O O . MET A 1 88 ? 4.440 5.191 -4.862 1.00 89.44 88 MET A O 1
ATOM 715 N N . ARG A 1 89 ? 6.386 4.117 -4.637 1.00 90.00 89 ARG A N 1
ATOM 716 C CA . ARG A 1 89 ? 6.200 3.858 -3.199 1.00 90.00 89 ARG A CA 1
ATOM 717 C C . ARG A 1 89 ? 6.145 5.148 -2.385 1.00 90.00 89 ARG A C 1
ATOM 719 O O . ARG A 1 89 ? 5.309 5.261 -1.491 1.00 90.00 89 ARG A O 1
ATOM 726 N N . ALA A 1 90 ? 7.004 6.119 -2.688 1.00 86.81 90 ALA A N 1
ATOM 727 C CA . ALA A 1 90 ? 7.047 7.402 -1.993 1.00 86.81 90 ALA A CA 1
ATOM 728 C C . ALA A 1 90 ? 5.771 8.225 -2.230 1.00 86.81 90 ALA A C 1
ATOM 730 O O . ALA A 1 90 ? 5.182 8.738 -1.276 1.00 86.81 90 ALA A O 1
ATOM 731 N N . SER A 1 91 ? 5.309 8.314 -3.480 1.00 89.12 91 SER A N 1
ATOM 732 C CA . SER A 1 91 ? 4.049 8.992 -3.815 1.00 89.12 91 SER A CA 1
ATOM 733 C C . SER A 1 91 ? 2.848 8.310 -3.154 1.00 89.12 91 SER A C 1
ATOM 735 O O . SER A 1 91 ? 2.040 8.981 -2.509 1.00 89.12 91 SER A O 1
ATOM 737 N N . PHE A 1 92 ? 2.777 6.978 -3.188 1.00 89.69 92 PHE A N 1
ATOM 738 C CA . PHE A 1 92 ? 1.716 6.228 -2.519 1.00 89.69 92 PHE A CA 1
ATOM 739 C C . PHE A 1 92 ? 1.743 6.398 -0.991 1.00 89.69 92 PHE A C 1
ATOM 741 O O . PHE A 1 92 ? 0.695 6.560 -0.367 1.00 89.69 92 PHE A O 1
ATOM 748 N N . ALA A 1 93 ? 2.923 6.419 -0.364 1.00 86.25 93 ALA A N 1
ATOM 749 C CA . ALA A 1 93 ? 3.049 6.666 1.073 1.00 86.25 93 ALA A CA 1
ATOM 750 C C . ALA A 1 93 ? 2.528 8.059 1.478 1.00 86.25 93 ALA A C 1
ATOM 752 O O . ALA A 1 93 ? 1.894 8.200 2.531 1.00 86.25 93 ALA A O 1
ATOM 753 N N . ARG A 1 94 ? 2.741 9.082 0.637 1.00 86.62 94 ARG A N 1
ATOM 754 C CA . ARG A 1 94 ? 2.169 10.424 0.840 1.00 86.62 94 ARG A CA 1
ATOM 755 C C . ARG A 1 94 ? 0.643 10.397 0.754 1.00 86.62 94 ARG A C 1
ATOM 757 O O . ARG A 1 94 ? -0.010 10.897 1.667 1.00 86.62 94 ARG A O 1
ATOM 764 N N . LEU A 1 95 ? 0.081 9.743 -0.266 1.00 85.38 95 LEU A N 1
ATOM 765 C CA . LEU A 1 95 ? -1.373 9.576 -0.414 1.00 85.38 95 LEU A CA 1
ATOM 766 C C . LEU A 1 95 ? -1.992 8.837 0.780 1.00 85.38 95 LEU A C 1
ATOM 768 O O . LEU A 1 95 ? -3.003 9.267 1.332 1.00 85.38 95 LEU A O 1
ATOM 772 N N . ALA A 1 96 ? -1.351 7.762 1.234 1.00 84.62 96 ALA A N 1
ATOM 773 C CA . ALA A 1 96 ? -1.783 7.015 2.409 1.00 84.62 96 ALA A CA 1
ATOM 774 C C . ALA A 1 96 ? -1.765 7.869 3.687 1.00 84.62 96 ALA A C 1
ATOM 776 O O . ALA A 1 96 ? -2.675 7.777 4.513 1.00 84.62 96 ALA A O 1
ATOM 777 N N . SER A 1 97 ? -0.745 8.715 3.847 1.00 80.69 97 SER A N 1
ATOM 778 C CA . SER A 1 97 ? -0.631 9.632 4.987 1.00 80.69 97 SER A CA 1
ATOM 779 C C . SER A 1 97 ? -1.719 10.704 4.951 1.00 80.69 97 SER A C 1
ATOM 781 O O . SER A 1 97 ? -2.352 10.967 5.972 1.00 80.69 97 SER A O 1
ATOM 783 N N . TYR A 1 98 ? -1.996 11.257 3.769 1.00 79.94 98 TYR A N 1
ATOM 784 C CA . TYR A 1 98 ? -3.093 12.197 3.558 1.00 79.94 98 TYR A CA 1
ATOM 785 C C . TYR A 1 98 ? -4.443 11.577 3.941 1.00 79.94 98 TYR A C 1
ATOM 787 O O . TYR A 1 98 ? -5.145 12.115 4.795 1.00 79.94 98 TYR A O 1
ATOM 795 N N . HIS A 1 99 ? -4.755 10.392 3.409 1.00 74.69 99 HIS A N 1
ATOM 796 C CA . HIS A 1 99 ? -6.001 9.679 3.706 1.00 74.69 99 HIS A CA 1
ATOM 797 C C . HIS A 1 99 ? -6.145 9.328 5.197 1.00 74.69 99 HIS A C 1
ATOM 799 O O . HIS A 1 99 ? -7.245 9.229 5.741 1.00 74.69 99 HIS A O 1
ATOM 805 N N . ARG A 1 100 ? -5.035 9.099 5.901 1.00 72.06 100 ARG A N 1
ATOM 806 C CA . ARG A 1 100 ? -5.069 8.841 7.343 1.00 72.06 100 ARG A CA 1
ATOM 807 C C . ARG A 1 100 ? -5.428 10.090 8.141 1.00 72.06 100 ARG A C 1
ATOM 809 O O . ARG A 1 100 ? -6.222 9.992 9.072 1.00 72.06 100 ARG A O 1
ATOM 816 N N . ASN A 1 101 ? -4.866 11.231 7.754 1.00 67.75 101 ASN A N 1
ATOM 817 C CA . ASN A 1 101 ? -5.092 12.516 8.410 1.00 67.75 101 ASN A CA 1
ATOM 818 C C . ASN A 1 101 ? -6.499 13.063 8.136 1.00 67.75 101 ASN A C 1
ATOM 820 O O . ASN A 1 101 ? -7.069 13.733 8.992 1.00 67.75 101 ASN A O 1
ATOM 824 N N . THR A 1 102 ? -7.086 12.766 6.973 1.00 66.44 102 THR A N 1
ATOM 825 C CA . THR A 1 102 ? -8.489 13.107 6.686 1.00 66.44 102 THR A CA 1
ATOM 826 C C . THR A 1 102 ? -9.457 12.202 7.442 1.00 66.44 102 THR A C 1
ATOM 828 O O . THR A 1 102 ? -10.488 12.661 7.915 1.00 66.44 102 THR A O 1
ATOM 831 N N . ARG A 1 103 ? -9.103 10.931 7.656 1.00 61.28 103 ARG A N 1
ATOM 832 C CA . ARG A 1 103 ? -9.946 9.973 8.382 1.00 61.28 103 ARG A CA 1
ATOM 833 C C . ARG A 1 103 ? -10.022 10.207 9.896 1.00 61.28 103 ARG A C 1
ATOM 835 O O . ARG A 1 103 ? -10.976 9.764 10.528 1.00 61.28 103 ARG A O 1
ATOM 842 N N . SER A 1 104 ? -9.052 10.908 10.483 1.00 52.09 104 SER A N 1
ATOM 843 C CA . SER A 1 104 ? -9.147 11.424 11.859 1.00 52.09 104 SER A CA 1
ATOM 844 C C . SER A 1 104 ? -10.094 12.624 12.002 1.00 52.09 104 SER A C 1
ATOM 846 O O . SER A 1 104 ? -10.310 13.076 13.118 1.00 52.09 104 SER A O 1
ATOM 848 N N . VAL A 1 105 ? -10.683 13.111 10.902 1.00 48.34 105 VAL A N 1
ATOM 849 C CA . VAL A 1 105 ? -11.731 14.150 10.876 1.00 48.34 105 VAL A CA 1
ATOM 850 C C . VAL A 1 105 ? -13.129 13.512 10.820 1.00 48.34 105 VAL A C 1
ATOM 852 O O . VAL A 1 105 ? -14.079 14.098 10.318 1.00 48.34 105 VAL A O 1
ATOM 855 N N . SER A 1 106 ? -13.296 12.294 11.341 1.00 46.94 106 SER A N 1
ATOM 856 C CA . SER A 1 106 ? -14.616 11.917 11.845 1.00 46.94 106 SER A CA 1
ATOM 857 C C . SER A 1 106 ? -14.753 12.644 13.168 1.00 46.94 106 SER A C 1
ATOM 859 O O . SER A 1 106 ? -14.058 12.292 14.123 1.00 46.94 106 SER A O 1
ATOM 861 N N . LEU A 1 107 ? -15.599 13.673 13.197 1.00 46.69 107 LEU A N 1
ATOM 862 C CA . LEU A 1 107 ? -16.064 14.298 14.430 1.00 46.69 107 LEU A CA 1
ATOM 863 C C . LEU A 1 107 ? -16.263 13.193 15.484 1.00 46.69 107 LEU A C 1
ATOM 865 O O . LEU A 1 107 ? -16.901 12.179 15.167 1.00 46.69 107 LEU A O 1
ATOM 869 N N . PRO A 1 108 ? -15.693 13.311 16.696 1.00 50.91 108 PRO A N 1
ATOM 870 C CA . PRO A 1 108 ? -16.104 12.430 17.778 1.00 50.91 108 PRO A CA 1
ATOM 871 C C . PRO A 1 108 ? -17.636 12.526 17.924 1.00 50.91 108 PRO A C 1
ATOM 873 O O . PRO A 1 108 ? -18.205 13.567 17.580 1.00 50.91 108 PRO A O 1
ATOM 876 N N . PRO A 1 109 ? -18.318 11.485 18.435 1.00 55.34 109 PRO A N 1
ATOM 877 C CA . PRO A 1 109 ? -19.776 11.438 18.579 1.00 55.34 109 PRO A CA 1
ATOM 878 C C . PRO A 1 109 ? -20.255 12.352 19.725 1.00 55.34 109 PRO A C 1
ATOM 880 O O . PRO A 1 109 ? -21.050 11.964 20.570 1.00 55.34 109 PRO A O 1
ATOM 883 N N . LEU A 1 110 ? -19.721 13.574 19.808 1.00 54.25 110 LEU A N 1
ATOM 884 C CA . LEU A 1 110 ? -20.130 14.590 20.768 1.00 54.25 110 LEU A CA 1
ATOM 885 C C . LEU A 1 110 ? -21.540 15.086 20.462 1.00 54.25 110 LEU A C 1
ATOM 887 O O . LEU A 1 110 ? -22.287 15.328 21.395 1.00 54.25 110 LEU A O 1
ATOM 891 N N . VAL A 1 111 ? -21.920 15.181 19.184 1.00 56.75 111 VAL A N 1
ATOM 892 C CA . VAL A 1 111 ? -23.281 15.588 18.794 1.00 56.75 111 VAL A CA 1
ATOM 893 C C . VAL A 1 111 ? -24.313 14.553 19.248 1.00 56.75 111 VAL A C 1
ATOM 895 O O . VAL A 1 111 ? -25.318 14.926 19.831 1.00 56.75 111 VAL A O 1
ATOM 898 N N . GLU A 1 112 ? -24.017 13.263 19.077 1.00 55.53 112 GLU A N 1
ATOM 899 C CA . GLU A 1 112 ? -24.886 12.163 19.525 1.00 55.53 112 GLU A CA 1
ATOM 900 C C . GLU A 1 112 ? -24.927 12.071 21.062 1.00 55.53 112 GLU A C 1
ATOM 902 O O . GLU A 1 112 ? -25.981 11.873 21.652 1.00 55.53 112 GLU A O 1
ATOM 907 N N . ARG A 1 113 ? -23.800 12.348 21.736 1.00 55.53 113 ARG A N 1
ATOM 908 C CA . ARG A 1 113 ? -23.761 12.450 23.202 1.00 55.53 113 ARG A CA 1
ATOM 909 C C . ARG A 1 113 ? -24.558 13.620 23.764 1.00 55.53 113 ARG A C 1
ATOM 911 O O . ARG A 1 113 ? -25.042 13.477 24.875 1.00 55.53 113 ARG A O 1
ATOM 918 N N . ILE A 1 114 ? -24.674 14.749 23.057 1.00 59.16 114 ILE A N 1
ATOM 919 C CA . ILE A 1 114 ? -25.447 15.919 23.518 1.00 59.16 114 ILE A CA 1
ATOM 920 C C . ILE A 1 114 ? -26.950 15.601 23.571 1.00 59.16 114 ILE A C 1
ATOM 922 O O . ILE A 1 114 ? -27.637 16.124 24.444 1.00 59.16 114 ILE A O 1
ATOM 926 N N . GLU A 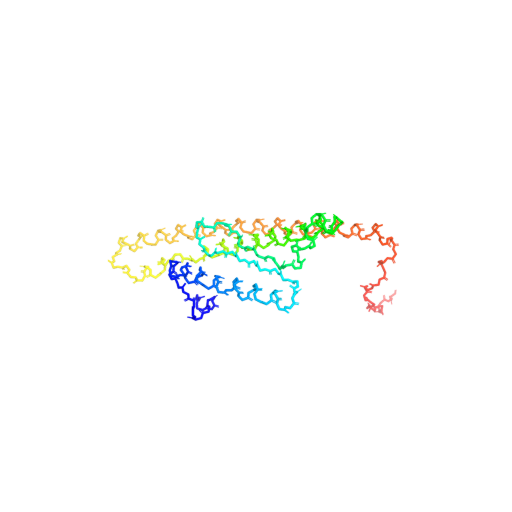1 115 ? -27.448 14.723 22.696 1.00 60.00 115 GLU A N 1
ATOM 927 C CA . GLU A 1 115 ? -28.856 14.294 22.693 1.00 60.00 115 GLU A CA 1
ATOM 928 C C . GLU A 1 115 ? -29.194 13.329 23.847 1.00 60.00 115 GLU A C 1
ATOM 930 O O . GLU A 1 115 ? -30.338 13.288 24.293 1.00 60.00 115 GLU A O 1
ATOM 935 N N . GLU A 1 116 ? -28.206 12.597 24.376 1.00 59.72 116 GLU A N 1
ATOM 936 C CA . GLU A 1 116 ? -28.385 11.630 25.474 1.00 59.72 116 GLU A CA 1
ATOM 937 C C . GLU A 1 116 ? -28.155 12.215 26.884 1.00 59.72 116 GLU A C 1
ATOM 939 O O . GLU A 1 116 ? -28.343 11.507 27.876 1.00 59.72 116 GLU A O 1
ATOM 944 N N . VAL A 1 117 ? -27.762 13.489 27.018 1.00 58.44 117 VAL A N 1
ATOM 945 C CA . VAL A 1 117 ? -27.463 14.080 28.335 1.00 58.44 117 VAL A CA 1
ATOM 946 C C . VAL A 1 117 ? -28.737 14.383 29.130 1.00 58.44 117 VAL A C 1
ATOM 948 O O . VAL A 1 117 ? -29.517 15.265 28.771 1.00 58.44 117 VAL A O 1
ATOM 951 N N . GLN A 1 118 ? -28.909 13.717 30.275 1.00 55.06 118 GLN A N 1
ATOM 952 C CA . GLN A 1 118 ? -29.976 13.995 31.240 1.00 55.06 118 GLN A CA 1
ATOM 953 C C . GLN A 1 118 ? -29.433 14.794 32.436 1.00 55.06 118 GLN A C 1
ATOM 955 O O . GLN A 1 118 ? -29.136 14.240 33.488 1.00 55.06 118 GLN A O 1
ATOM 960 N N . GLY A 1 119 ? -29.315 16.117 32.283 1.00 66.38 119 GLY A N 1
ATOM 961 C CA . GLY A 1 119 ? -28.959 17.033 33.378 1.00 66.38 119 GLY A CA 1
ATOM 962 C C . GLY A 1 119 ? -28.329 18.345 32.901 1.00 66.38 119 GLY A C 1
ATOM 963 O O . GLY A 1 119 ? -27.525 18.349 31.973 1.00 66.38 119 GLY A O 1
ATOM 964 N N . GLU A 1 120 ? -28.666 19.477 33.534 1.00 67.50 120 GLU A N 1
ATOM 965 C CA . GLU A 1 120 ? -28.154 20.803 33.130 1.00 67.50 120 GLU A CA 1
ATOM 966 C C . GLU A 1 120 ? -26.629 20.942 33.273 1.00 67.50 120 GLU A C 1
ATOM 968 O O . GLU A 1 120 ? -25.994 21.598 32.446 1.00 67.50 120 GLU A O 1
ATOM 973 N N . GLU A 1 121 ? -26.020 20.342 34.300 1.00 71.50 121 GLU A N 1
ATOM 974 C CA . GLU A 1 121 ? -24.568 20.427 34.519 1.00 71.50 121 GLU A CA 1
ATOM 975 C C . GLU A 1 121 ? -23.778 19.611 33.494 1.00 71.50 121 GLU A C 1
ATOM 977 O O . GLU A 1 121 ? -22.790 20.098 32.939 1.00 71.50 121 GLU A O 1
ATOM 982 N N . GLU A 1 122 ? -24.246 18.407 33.169 1.00 67.25 122 GLU A N 1
ATOM 983 C CA . GLU A 1 122 ? -23.650 17.586 32.116 1.00 67.25 122 GLU A CA 1
ATOM 984 C C . GLU A 1 122 ? -23.856 18.224 30.734 1.00 67.25 122 GLU A C 1
ATOM 986 O O . GLU A 1 122 ? -22.948 18.193 29.902 1.00 67.25 122 GLU A O 1
ATOM 991 N N . LEU A 1 123 ? -25.003 18.882 30.502 1.00 73.56 123 LEU A N 1
ATOM 992 C CA . LEU A 1 123 ? -25.287 19.595 29.255 1.00 73.56 123 LEU A CA 1
ATOM 993 C C . LEU A 1 123 ? -24.359 20.804 29.095 1.00 73.56 123 LEU A C 1
ATOM 995 O O . LEU A 1 123 ? -23.810 21.026 28.015 1.00 73.56 123 LEU A O 1
ATOM 999 N N . ARG A 1 124 ? -24.126 21.562 30.174 1.00 76.19 124 ARG A N 1
ATOM 1000 C CA . ARG A 1 124 ? -23.147 22.660 30.193 1.00 76.19 124 ARG A CA 1
ATOM 1001 C C . ARG A 1 124 ? -21.729 22.151 29.935 1.00 76.19 124 ARG A C 1
ATOM 1003 O O . ARG A 1 124 ? -21.016 22.755 29.135 1.00 76.19 124 ARG A O 1
ATOM 1010 N N . GLY A 1 125 ? -21.345 21.022 30.533 1.00 75.12 125 GLY A N 1
ATOM 1011 C CA . GLY A 1 125 ? -20.059 20.371 30.274 1.00 75.12 125 GLY A CA 1
ATOM 1012 C C . GLY A 1 125 ? -19.901 19.917 28.817 1.00 75.12 125 GLY A C 1
ATOM 1013 O O . GLY A 1 125 ? -18.866 20.166 28.194 1.00 75.12 125 GLY A O 1
ATOM 1014 N N . ALA A 1 126 ? -20.945 19.321 28.236 1.00 71.19 126 ALA A N 1
ATOM 1015 C CA . ALA A 1 126 ? -20.965 18.889 26.841 1.00 71.19 126 ALA A CA 1
ATOM 1016 C C . ALA A 1 126 ? -20.923 20.075 25.861 1.00 71.19 126 ALA A C 1
ATOM 1018 O O . ALA A 1 126 ? -20.177 20.034 24.882 1.00 71.19 126 ALA A O 1
ATOM 1019 N N . LEU A 1 127 ? -21.646 21.163 26.148 1.00 75.56 127 LEU A N 1
ATOM 1020 C CA . LEU A 1 127 ? -21.614 22.405 25.368 1.00 75.56 127 LEU A CA 1
ATOM 1021 C C . LEU A 1 127 ? -20.245 23.086 25.423 1.00 75.56 127 LEU A C 1
ATOM 1023 O O . LEU A 1 127 ? -19.743 23.543 24.398 1.00 75.56 127 LEU A O 1
ATOM 1027 N N . GLN A 1 128 ? -19.604 23.118 26.591 1.00 78.75 128 GLN A N 1
ATOM 1028 C CA . GLN A 1 128 ? -18.265 23.684 26.735 1.00 78.75 128 GLN A CA 1
ATOM 1029 C C . GLN A 1 128 ? -17.215 22.850 25.988 1.00 78.75 128 GLN A C 1
ATOM 1031 O O . GLN A 1 128 ? -16.340 23.405 25.320 1.00 78.75 128 GLN A O 1
ATOM 1036 N N . ALA A 1 129 ? -17.341 21.521 26.015 1.00 74.19 129 ALA A N 1
ATOM 1037 C CA . ALA A 1 129 ? -16.511 20.628 25.211 1.00 74.19 129 ALA A CA 1
ATOM 1038 C C . ALA A 1 129 ? -16.763 20.798 23.700 1.00 74.19 129 ALA A C 1
ATOM 1040 O O . ALA A 1 129 ? -15.815 20.797 22.913 1.00 74.19 129 ALA A O 1
ATOM 1041 N N . ALA A 1 130 ? -18.018 20.997 23.285 1.00 75.12 130 ALA A N 1
ATOM 1042 C CA . ALA A 1 130 ? -18.378 21.256 21.892 1.00 75.12 130 ALA A CA 1
ATOM 1043 C C . ALA A 1 130 ? -17.823 22.600 21.392 1.00 75.12 130 ALA A C 1
ATOM 1045 O O . ALA A 1 130 ? -17.278 22.663 20.291 1.00 75.12 130 ALA A O 1
ATOM 1046 N N . LEU A 1 131 ? -17.877 23.649 22.217 1.00 80.56 131 LEU A N 1
ATOM 1047 C CA . LEU A 1 131 ? -17.264 24.948 21.928 1.00 80.56 131 LEU A CA 1
ATOM 1048 C C . LEU A 1 131 ? -15.739 24.840 21.801 1.00 80.56 131 LEU A C 1
ATOM 1050 O O . LEU A 1 131 ? -15.169 25.360 20.843 1.00 80.56 131 LEU A O 1
ATOM 1054 N N . GLY A 1 132 ? -15.085 24.092 22.696 1.00 76.62 132 GLY A N 1
ATOM 1055 C CA . GLY A 1 132 ? -13.652 23.798 22.585 1.00 76.62 132 GLY A CA 1
ATOM 1056 C C . GLY A 1 132 ? -13.301 23.011 21.315 1.00 76.62 132 GLY A C 1
ATOM 1057 O O . GLY A 1 132 ? -12.305 23.299 20.654 1.00 76.62 132 GLY A O 1
ATOM 1058 N N . SER A 1 133 ? -14.151 22.060 20.914 1.00 74.56 133 SER A N 1
ATOM 1059 C CA . SER A 1 133 ? -13.990 21.322 19.655 1.00 74.56 133 SER A CA 1
ATOM 1060 C C . SER A 1 133 ? -14.170 22.217 18.423 1.00 74.56 133 SER A C 1
ATOM 1062 O O . SER A 1 133 ? -13.502 22.000 17.413 1.00 74.56 133 SER A O 1
ATOM 1064 N N . LEU A 1 134 ? -15.062 23.208 18.478 1.00 78.44 134 LEU A N 1
ATOM 1065 C CA . LEU A 1 134 ? -15.290 24.173 17.399 1.00 78.44 134 LEU A CA 1
ATOM 1066 C C . LEU A 1 134 ? -14.104 25.124 17.222 1.00 78.44 134 LEU A C 1
ATOM 1068 O O . LEU A 1 134 ? -13.694 25.391 16.092 1.00 78.44 134 LEU A O 1
ATOM 1072 N N . ASP A 1 135 ? -13.501 25.565 18.322 1.00 77.06 135 ASP A N 1
ATOM 1073 C CA . ASP A 1 135 ? -12.288 26.381 18.281 1.00 77.06 135 ASP A CA 1
ATOM 1074 C C . ASP A 1 135 ? -11.081 25.582 17.752 1.00 77.06 135 ASP A C 1
ATOM 1076 O O . ASP A 1 135 ? -10.348 26.036 16.868 1.00 77.06 135 ASP A O 1
ATOM 1080 N N . ALA A 1 136 ? -10.948 24.314 18.159 1.00 73.06 136 ALA A N 1
ATOM 1081 C CA . ALA A 1 136 ? -9.969 23.400 17.572 1.00 73.06 136 ALA A CA 1
ATOM 1082 C C . ALA A 1 136 ? -10.189 23.210 16.056 1.00 73.06 136 ALA A C 1
ATOM 1084 O O . ALA A 1 136 ? -9.232 23.249 15.283 1.00 73.06 136 ALA A O 1
ATOM 1085 N N . MET A 1 137 ? -11.436 23.079 15.590 1.00 72.56 137 MET A N 1
ATOM 1086 C CA . MET A 1 137 ? -11.731 23.016 14.152 1.00 72.56 137 MET A CA 1
ATOM 1087 C C . MET A 1 137 ? -11.368 24.309 13.421 1.00 72.56 137 MET A C 1
ATOM 1089 O O . MET A 1 137 ? -10.828 24.249 12.315 1.00 72.56 137 MET A O 1
ATOM 1093 N N . ARG A 1 138 ? -11.615 25.472 14.031 1.00 76.69 138 ARG A N 1
ATOM 1094 C CA . ARG A 1 138 ? -11.254 26.778 13.468 1.00 76.69 138 ARG A CA 1
ATOM 1095 C C . ARG A 1 138 ? -9.747 26.899 13.263 1.00 76.69 138 ARG A C 1
ATOM 1097 O O . ARG A 1 138 ? -9.312 27.284 12.179 1.00 76.69 138 ARG A O 1
ATOM 1104 N N . THR A 1 139 ? -8.949 26.531 14.264 1.00 77.88 139 THR A N 1
ATOM 1105 C CA . THR A 1 139 ? -7.481 26.562 14.146 1.00 77.88 139 THR A CA 1
ATOM 1106 C C . THR A 1 139 ? -6.972 25.604 13.065 1.00 77.88 139 THR A C 1
ATOM 1108 O O . THR A 1 139 ? -6.118 25.977 12.259 1.00 77.88 139 THR A O 1
ATOM 1111 N N . MET A 1 140 ? -7.556 24.407 12.956 1.00 70.56 140 MET A N 1
ATOM 1112 C CA . MET A 1 140 ? -7.218 23.454 11.894 1.00 70.56 140 MET A CA 1
ATOM 1113 C C . MET A 1 140 ? -7.613 23.950 10.498 1.00 70.56 140 MET A C 1
ATOM 1115 O O . MET A 1 140 ? -6.882 23.707 9.534 1.00 70.56 140 MET A O 1
ATOM 1119 N N . TYR A 1 141 ? -8.746 24.647 10.371 1.00 82.19 141 TYR A N 1
ATOM 1120 C CA . TYR A 1 141 ? -9.163 25.272 9.115 1.00 82.19 141 TYR A CA 1
ATOM 1121 C C . TYR A 1 141 ? -8.190 26.367 8.687 1.00 82.19 141 TYR A C 1
ATOM 1123 O O . TYR A 1 141 ? -7.749 26.355 7.542 1.00 82.19 141 TYR A O 1
ATOM 1131 N N . MET A 1 142 ? -7.777 27.234 9.613 1.00 84.31 142 MET A N 1
ATOM 1132 C CA . MET A 1 142 ? -6.775 28.273 9.348 1.00 84.31 142 MET A CA 1
ATOM 1133 C C . MET A 1 142 ? -5.446 27.663 8.881 1.00 84.31 142 MET A C 1
ATOM 1135 O O . MET A 1 142 ? -4.905 28.067 7.855 1.00 84.31 142 MET A O 1
ATOM 1139 N N . GLN A 1 143 ? -4.967 26.610 9.553 1.00 74.19 143 GLN A N 1
ATOM 1140 C CA . GLN A 1 143 ? -3.754 25.885 9.146 1.00 74.19 143 GLN A CA 1
ATOM 1141 C C . GLN A 1 143 ? -3.893 25.185 7.787 1.00 74.19 143 GLN A C 1
ATOM 1143 O O . GLN A 1 143 ? -2.911 24.993 7.067 1.00 74.19 143 GLN A O 1
ATOM 1148 N N . ARG A 1 144 ? -5.096 24.719 7.435 1.00 72.00 144 ARG A N 1
ATOM 1149 C CA . ARG A 1 144 ? -5.368 24.136 6.115 1.00 72.00 144 ARG A CA 1
ATOM 1150 C C . ARG A 1 144 ? -5.355 25.214 5.040 1.00 72.00 144 ARG A C 1
ATOM 1152 O O . ARG A 1 144 ? -4.784 24.979 3.984 1.00 72.00 144 ARG A O 1
ATOM 1159 N N . GLU A 1 145 ? -5.967 26.357 5.307 1.00 80.62 145 GLU A N 1
ATOM 1160 C CA . GLU A 1 145 ? -6.017 27.475 4.372 1.00 80.62 145 GLU A CA 1
ATOM 1161 C C . GLU A 1 145 ? -4.622 28.060 4.133 1.00 80.62 145 GLU A C 1
ATOM 1163 O O . GLU A 1 145 ? -4.252 28.338 2.999 1.00 80.62 145 GLU A O 1
ATOM 1168 N N . GLU A 1 146 ? -3.800 28.159 5.175 1.00 78.06 146 GLU A N 1
ATOM 1169 C CA . GLU A 1 146 ? -2.410 28.595 5.058 1.00 78.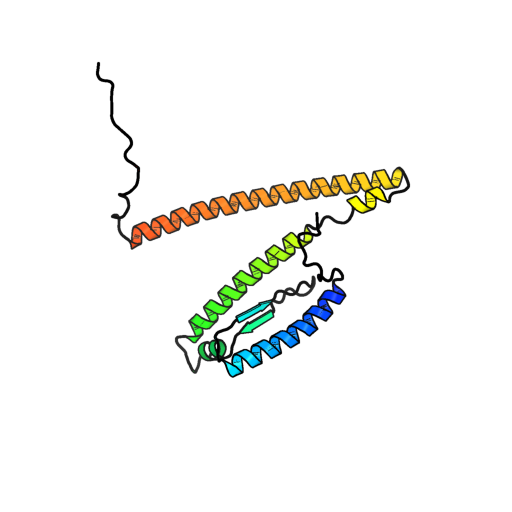06 146 GLU A CA 1
ATOM 1170 C C . GLU A 1 146 ? -1.570 27.628 4.214 1.00 78.06 146 GLU A C 1
ATOM 1172 O O . GLU A 1 146 ? -0.865 28.054 3.298 1.00 78.06 146 GLU A O 1
ATOM 1177 N N . ARG A 1 147 ? -1.715 26.315 4.437 1.00 75.00 147 ARG A N 1
ATOM 1178 C CA . ARG A 1 147 ? -1.073 25.301 3.585 1.00 75.00 147 ARG A CA 1
ATOM 1179 C C . ARG A 1 147 ? -1.577 25.344 2.149 1.00 75.00 147 ARG A C 1
ATOM 1181 O O . ARG A 1 147 ? -0.773 25.199 1.239 1.00 75.00 147 ARG A O 1
ATOM 1188 N N . TRP A 1 148 ? -2.872 25.570 1.943 1.00 75.31 148 TRP A N 1
ATOM 1189 C CA . TRP A 1 148 ? -3.434 25.732 0.606 1.00 75.31 148 TRP A CA 1
ATOM 1190 C C . TRP A 1 148 ? -2.823 26.946 -0.089 1.00 75.31 148 TRP A C 1
ATOM 1192 O O . TRP A 1 148 ? -2.371 26.818 -1.222 1.00 75.31 148 TRP A O 1
ATOM 1202 N N . ARG A 1 149 ? -2.762 28.107 0.580 1.00 84.81 149 ARG A N 1
ATOM 1203 C CA . ARG A 1 149 ? -2.140 29.315 0.017 1.00 84.81 149 ARG A CA 1
ATOM 1204 C C . ARG A 1 149 ? -0.690 29.053 -0.380 1.00 84.81 149 ARG A C 1
ATOM 1206 O O . ARG A 1 149 ? -0.288 29.415 -1.486 1.00 84.81 149 ARG A O 1
ATOM 1213 N N . GLU A 1 150 ? 0.063 28.371 0.477 1.00 81.00 150 GLU A N 1
ATOM 1214 C CA . GLU A 1 150 ? 1.448 27.993 0.198 1.00 81.00 150 GLU A CA 1
ATOM 1215 C C . GLU A 1 150 ? 1.566 27.025 -0.989 1.00 81.00 150 GLU A C 1
ATOM 1217 O O . GLU A 1 150 ? 2.413 27.217 -1.859 1.00 81.00 150 GLU A O 1
ATOM 1222 N N . GLU A 1 151 ? 0.698 26.015 -1.078 1.00 73.19 151 GLU A N 1
ATOM 1223 C CA . GLU A 1 151 ? 0.664 25.078 -2.206 1.00 73.19 151 GLU A CA 1
ATOM 1224 C C . GLU A 1 151 ? 0.276 25.776 -3.517 1.00 73.19 151 GLU A C 1
ATOM 1226 O O . GLU A 1 151 ? 0.924 25.547 -4.536 1.00 73.19 151 GLU A O 1
ATOM 1231 N N . THR A 1 152 ? -0.704 26.686 -3.507 1.00 75.75 152 THR A N 1
ATOM 1232 C CA . THR A 1 152 ? -1.059 27.483 -4.694 1.00 75.75 152 THR A CA 1
ATOM 1233 C C . THR A 1 152 ? 0.068 28.409 -5.130 1.00 75.75 152 THR A C 1
ATOM 1235 O O . THR A 1 152 ? 0.299 28.563 -6.328 1.00 75.75 152 THR A O 1
ATOM 1238 N N . ARG A 1 153 ? 0.813 28.980 -4.175 1.00 88.38 153 ARG A N 1
ATOM 1239 C CA . ARG A 1 153 ? 1.992 29.799 -4.466 1.00 88.38 153 ARG A CA 1
ATOM 1240 C C . ARG A 1 153 ? 3.089 28.963 -5.123 1.00 88.38 153 ARG A C 1
ATOM 1242 O O . ARG A 1 153 ? 3.592 29.347 -6.174 1.00 88.38 153 ARG A O 1
ATOM 1249 N N . ARG A 1 154 ? 3.396 27.789 -4.565 1.00 84.56 154 ARG A N 1
ATOM 1250 C CA . ARG A 1 154 ? 4.389 26.861 -5.132 1.00 84.56 154 ARG A CA 1
ATOM 1251 C C . ARG A 1 154 ? 4.006 26.378 -6.525 1.00 84.56 154 ARG A C 1
ATOM 1253 O O . ARG A 1 154 ? 4.852 26.361 -7.405 1.00 84.56 154 ARG A O 1
ATOM 1260 N N . LEU A 1 155 ? 2.734 26.053 -6.757 1.00 81.31 155 LEU A N 1
ATOM 1261 C CA . LEU A 1 155 ? 2.252 25.666 -8.086 1.00 81.31 155 LEU A CA 1
ATOM 1262 C C . LEU A 1 155 ? 2.398 26.799 -9.113 1.00 81.31 155 LEU A C 1
ATOM 1264 O O . LEU A 1 155 ? 2.720 26.530 -10.269 1.00 81.31 155 LEU A O 1
ATOM 1268 N N . ALA A 1 156 ? 2.195 28.055 -8.705 1.00 86.50 156 ALA A N 1
ATOM 1269 C CA . ALA A 1 156 ? 2.431 29.207 -9.572 1.00 86.50 156 ALA A CA 1
ATOM 1270 C C . ALA A 1 156 ? 3.927 29.374 -9.898 1.00 86.50 156 ALA A C 1
ATOM 1272 O O . ALA A 1 156 ? 4.290 29.582 -11.056 1.00 86.50 156 ALA A O 1
ATOM 1273 N N . GLU A 1 157 ? 4.801 29.230 -8.900 1.00 89.50 157 GLU A N 1
ATOM 1274 C CA . GLU A 1 157 ? 6.260 29.280 -9.070 1.00 89.50 157 GLU A CA 1
ATOM 1275 C C . GLU A 1 157 ? 6.781 28.151 -9.971 1.00 89.50 157 GLU A C 1
ATOM 1277 O O . GLU A 1 157 ? 7.556 28.406 -10.899 1.00 89.50 157 GLU A O 1
ATOM 1282 N N . ASP A 1 158 ? 6.301 26.926 -9.761 1.00 85.81 158 ASP A N 1
ATOM 1283 C CA . ASP A 1 158 ? 6.625 25.760 -10.581 1.00 85.81 158 ASP A CA 1
ATOM 1284 C C . ASP A 1 158 ? 6.119 25.941 -12.018 1.00 85.81 158 ASP A C 1
ATOM 1286 O O . ASP A 1 158 ? 6.856 25.663 -12.965 1.00 85.81 158 ASP A O 1
ATOM 1290 N N . GLY A 1 159 ? 4.914 26.492 -12.206 1.00 85.88 159 GLY A N 1
ATOM 1291 C CA . GLY A 1 159 ? 4.372 26.839 -13.522 1.00 85.88 159 GLY A CA 1
ATOM 1292 C C . GLY A 1 159 ? 5.264 27.823 -14.286 1.00 85.88 159 GLY A C 1
ATOM 1293 O O . GLY A 1 159 ? 5.608 27.576 -15.442 1.00 85.88 159 GLY A O 1
ATOM 1294 N N . MET A 1 160 ? 5.725 28.890 -13.626 1.00 85.81 160 MET A N 1
ATOM 1295 C CA . MET A 1 160 ? 6.665 29.859 -14.210 1.00 85.81 160 MET A CA 1
ATOM 1296 C C . MET A 1 160 ? 8.051 29.253 -14.478 1.00 85.81 160 MET A C 1
ATOM 1298 O O . MET A 1 160 ? 8.744 29.644 -15.420 1.00 85.81 160 MET A O 1
ATOM 1302 N N . SER A 1 161 ? 8.498 28.316 -13.643 1.00 84.62 161 SER A N 1
ATOM 1303 C CA . SER A 1 161 ? 9.772 27.614 -13.817 1.00 84.62 161 SER A CA 1
ATOM 1304 C C . SER A 1 161 ? 9.729 26.670 -15.023 1.00 84.62 161 SER A C 1
ATOM 1306 O O . SER A 1 161 ? 10.603 26.729 -15.888 1.00 84.62 161 SER A O 1
ATOM 1308 N N . VAL A 1 162 ? 8.660 25.878 -15.147 1.00 84.19 162 VAL A N 1
ATOM 1309 C CA . VAL A 1 162 ? 8.411 24.993 -16.293 1.00 84.19 162 VAL A CA 1
ATOM 1310 C C . VAL A 1 162 ? 8.243 25.800 -17.573 1.00 84.19 162 VAL A C 1
ATOM 1312 O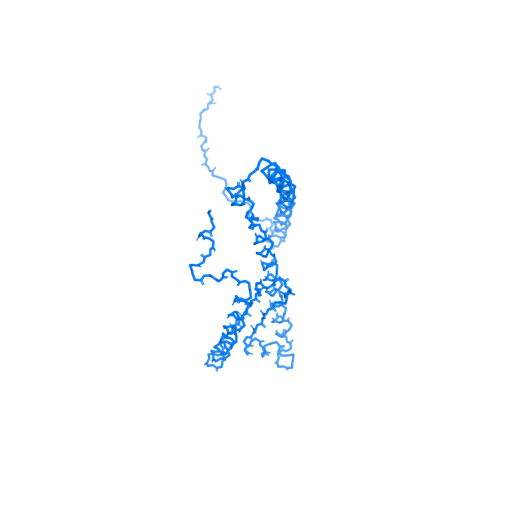 O . VAL A 1 162 ? 8.845 25.450 -18.583 1.00 84.19 162 VAL A O 1
ATOM 1315 N N . GLN A 1 163 ? 7.502 26.910 -17.537 1.00 82.31 163 GLN A N 1
ATOM 1316 C CA . GLN A 1 163 ? 7.345 27.788 -18.696 1.00 82.31 163 GLN A CA 1
ATOM 1317 C C . GLN A 1 163 ? 8.692 28.359 -19.162 1.00 82.31 163 GLN A C 1
ATOM 1319 O O . GLN A 1 163 ? 8.961 28.385 -20.363 1.00 82.31 163 GLN A O 1
ATOM 1324 N N . ARG A 1 164 ? 9.575 28.752 -18.233 1.00 82.19 164 ARG A N 1
ATOM 1325 C CA . ARG A 1 164 ? 10.940 29.199 -18.562 1.00 82.19 164 ARG A CA 1
ATOM 1326 C C . ARG A 1 164 ? 11.798 28.077 -19.145 1.00 82.19 164 ARG A C 1
ATOM 1328 O O . ARG A 1 164 ? 12.479 28.308 -20.138 1.00 82.19 164 ARG A O 1
ATOM 1335 N N . MET A 1 165 ? 11.739 26.865 -18.592 1.00 80.31 165 MET A N 1
ATOM 1336 C CA . MET A 1 165 ? 12.462 25.711 -19.148 1.00 80.31 165 MET A CA 1
ATOM 1337 C C . MET A 1 165 ? 11.931 25.312 -20.531 1.00 80.31 165 MET A C 1
ATOM 1339 O O . MET A 1 165 ? 12.716 25.013 -21.428 1.00 80.31 165 MET A O 1
ATOM 1343 N N . MET A 1 166 ? 10.613 25.351 -20.744 1.00 78.75 166 MET A N 1
ATOM 1344 C CA . MET A 1 166 ? 10.001 25.122 -22.055 1.00 78.75 166 MET A CA 1
ATOM 1345 C C . MET A 1 166 ? 10.431 26.194 -23.058 1.00 78.75 166 MET A C 1
ATOM 1347 O O . MET A 1 166 ? 10.839 25.852 -24.161 1.00 78.75 166 MET A O 1
ATOM 1351 N N . ALA A 1 167 ? 10.439 27.472 -22.672 1.00 77.88 167 ALA A N 1
ATOM 1352 C CA . ALA A 1 167 ? 10.924 28.553 -23.530 1.00 77.88 167 ALA A CA 1
ATOM 1353 C C . ALA A 1 167 ? 12.409 28.382 -23.913 1.00 77.88 167 ALA A C 1
ATOM 1355 O O . ALA A 1 167 ? 12.776 28.596 -25.066 1.00 77.88 167 ALA A O 1
ATOM 1356 N N . GLN A 1 168 ? 13.254 27.941 -22.976 1.00 79.00 168 GLN A N 1
ATOM 1357 C CA . GLN A 1 168 ? 14.681 27.691 -23.219 1.00 79.00 168 GLN A CA 1
ATOM 1358 C C . GLN A 1 168 ? 14.943 26.451 -24.088 1.00 79.00 168 GLN A C 1
ATOM 1360 O O . GLN A 1 168 ? 15.904 26.436 -24.850 1.00 79.00 168 GLN A O 1
ATOM 1365 N N . THR A 1 169 ? 14.106 25.415 -23.983 1.00 74.62 169 THR A N 1
ATOM 1366 C CA . THR A 1 169 ? 14.283 24.150 -24.721 1.00 74.62 169 THR A CA 1
ATOM 1367 C C . THR A 1 169 ? 13.635 24.151 -26.104 1.00 74.62 169 THR A C 1
ATOM 1369 O O . THR A 1 169 ? 14.171 23.524 -27.014 1.00 74.62 169 THR A O 1
ATOM 1372 N N . LEU A 1 170 ? 12.515 24.856 -26.290 1.00 72.25 170 LEU A N 1
ATOM 1373 C CA . LEU A 1 170 ? 11.820 24.961 -27.580 1.00 72.25 170 LEU A CA 1
ATOM 1374 C C . LEU A 1 170 ? 12.291 26.142 -28.437 1.00 72.25 170 LEU A C 1
ATOM 1376 O O . LEU A 1 170 ? 12.011 26.165 -29.635 1.00 72.25 170 LEU A O 1
ATOM 1380 N N . GLY A 1 171 ? 13.027 27.095 -27.859 1.00 52.91 171 GLY A N 1
ATOM 1381 C CA . GLY A 1 171 ? 13.417 28.319 -28.548 1.00 52.91 171 GLY A CA 1
ATOM 1382 C C . GLY A 1 171 ? 12.219 29.244 -28.783 1.00 52.91 171 GLY A C 1
ATOM 1383 O O . GLY A 1 171 ? 11.076 28.827 -28.962 1.00 52.91 171 GLY A O 1
ATOM 1384 N N . GLU A 1 172 ? 12.481 30.542 -28.752 1.00 57.59 172 GLU A N 1
ATOM 1385 C CA . GLU A 1 172 ? 11.517 31.642 -28.806 1.00 57.59 172 GLU A CA 1
ATOM 1386 C C . GLU A 1 172 ? 10.786 31.738 -30.167 1.00 57.59 172 GLU A C 1
ATOM 1388 O O . GLU A 1 172 ? 11.031 32.633 -30.972 1.00 57.59 172 GLU A O 1
ATOM 1393 N N . ARG A 1 173 ? 9.904 30.776 -30.478 1.00 51.44 173 ARG A N 1
ATOM 1394 C CA . ARG A 1 173 ? 9.118 30.771 -31.729 1.00 51.44 173 ARG A CA 1
ATOM 1395 C C . ARG A 1 173 ? 7.697 30.208 -31.621 1.00 51.44 173 ARG A C 1
ATOM 1397 O O . ARG A 1 173 ? 7.050 30.000 -32.641 1.00 51.44 173 ARG A O 1
ATOM 1404 N N . GLY A 1 174 ? 7.201 29.980 -30.404 1.00 48.03 174 GLY A N 1
ATOM 1405 C CA . GLY A 1 174 ? 5.908 29.328 -30.155 1.00 48.03 174 GLY A CA 1
ATOM 1406 C C . GLY A 1 174 ? 4.795 30.198 -29.560 1.00 48.03 174 GLY A C 1
ATOM 1407 O O . GLY A 1 174 ? 3.759 29.649 -29.206 1.00 48.03 174 GLY A O 1
ATOM 1408 N N . TYR A 1 175 ? 4.969 31.519 -29.430 1.00 48.97 175 TYR A N 1
ATOM 1409 C CA . TYR A 1 175 ? 3.943 32.417 -28.867 1.00 48.97 175 TYR A CA 1
ATOM 1410 C C . TYR A 1 175 ? 3.347 33.342 -29.927 1.00 48.97 175 TYR A C 1
ATOM 1412 O O . TYR A 1 175 ? 3.377 34.560 -29.816 1.00 48.97 175 TYR A O 1
ATOM 1420 N N . ALA A 1 176 ? 2.798 32.757 -30.978 1.00 50.88 176 ALA A N 1
ATOM 1421 C CA . ALA A 1 176 ? 1.855 33.452 -31.834 1.00 50.88 176 ALA A CA 1
ATOM 1422 C C . ALA A 1 176 ? 0.846 32.415 -32.294 1.00 50.88 176 ALA A C 1
ATOM 1424 O O . ALA A 1 176 ? 1.081 31.771 -33.298 1.00 50.88 176 ALA A O 1
ATOM 1425 N N . TYR A 1 177 ? -0.199 32.169 -31.507 1.00 43.94 177 TYR A N 1
ATOM 1426 C CA . TYR A 1 177 ? -1.550 31.926 -32.013 1.00 43.94 177 TYR A CA 1
ATOM 1427 C C . TYR A 1 177 ? -2.526 31.836 -30.839 1.00 43.94 177 TYR A C 1
ATOM 1429 O O . TYR A 1 177 ? -2.291 31.117 -29.870 1.00 43.94 177 TYR A O 1
ATOM 1437 N N . ARG A 1 178 ? -3.658 32.530 -31.015 1.00 43.62 178 ARG A N 1
ATOM 1438 C CA . ARG A 1 178 ? -4.872 32.540 -30.186 1.00 43.62 178 ARG A CA 1
ATOM 1439 C C . ARG A 1 178 ? -4.961 33.631 -29.111 1.00 43.62 178 ARG A C 1
ATOM 1441 O O . ARG A 1 178 ? -5.200 33.346 -27.945 1.00 43.62 178 ARG A O 1
ATOM 1448 N N . HIS A 1 179 ? -4.943 34.888 -29.548 1.00 40.34 179 HIS A N 1
ATOM 1449 C CA . HIS A 1 179 ? -5.998 35.791 -29.089 1.00 40.34 179 HIS A CA 1
ATOM 1450 C C . HIS A 1 179 ? -6.909 36.078 -30.281 1.00 40.34 179 HIS A C 1
ATOM 1452 O O . HIS A 1 179 ? -6.433 36.421 -31.361 1.00 40.34 179 HIS A O 1
ATOM 1458 N N . GLY A 1 180 ? -8.190 35.766 -30.101 1.00 38.78 180 GLY A N 1
ATOM 1459 C CA . GLY A 1 180 ? -9.220 35.846 -31.123 1.00 38.78 180 GLY A CA 1
ATOM 1460 C C . GLY A 1 180 ? -9.401 37.268 -31.632 1.00 38.78 180 GLY A C 1
ATOM 1461 O O . GLY A 1 180 ? -9.340 38.231 -30.873 1.00 38.78 180 GLY A O 1
ATOM 1462 N N . ASN A 1 181 ? -9.596 37.315 -32.940 1.00 47.47 181 ASN A N 1
ATOM 1463 C CA . ASN A 1 181 ? -10.090 38.405 -33.748 1.00 47.47 181 ASN A CA 1
ATOM 1464 C C . ASN A 1 181 ? -11.525 38.739 -33.300 1.00 47.47 181 ASN A C 1
ATOM 1466 O O . ASN A 1 181 ? -12.396 37.896 -33.484 1.00 47.47 181 ASN A O 1
ATOM 1470 N N . ASP A 1 182 ? -11.752 39.922 -32.732 1.00 43.97 182 ASP A N 1
ATOM 1471 C CA . ASP A 1 182 ? -13.086 40.509 -32.567 1.00 43.97 182 ASP A CA 1
ATOM 1472 C C . ASP A 1 182 ? -13.002 42.005 -32.917 1.00 43.97 182 ASP A C 1
ATOM 1474 O O . ASP A 1 182 ? -12.643 42.845 -32.098 1.00 43.97 182 ASP A O 1
ATOM 1478 N N . ASN A 1 183 ? -13.294 42.261 -34.194 1.00 42.19 183 ASN A N 1
ATOM 1479 C CA . ASN A 1 183 ? -13.956 43.427 -34.781 1.00 42.19 183 ASN A CA 1
ATOM 1480 C C . ASN A 1 183 ? -13.474 44.845 -34.430 1.00 42.19 183 ASN A C 1
ATOM 1482 O O . ASN A 1 183 ? -13.938 45.474 -33.480 1.00 42.19 183 ASN A O 1
ATOM 1486 N N . ASP A 1 184 ? -12.725 45.414 -35.376 1.00 45.91 184 ASP A N 1
ATOM 1487 C CA . ASP A 1 184 ? -12.944 46.790 -35.824 1.00 45.91 184 ASP A CA 1
ATOM 1488 C C . ASP A 1 184 ? -14.388 46.941 -36.344 1.00 45.91 184 ASP A C 1
ATOM 1490 O O . ASP A 1 184 ? -14.779 46.203 -37.251 1.00 45.91 184 ASP A O 1
ATOM 1494 N N . ASN A 1 185 ? -15.173 47.884 -35.807 1.00 44.69 185 ASN A N 1
ATOM 1495 C CA . ASN A 1 185 ? -15.761 48.944 -36.638 1.00 44.69 185 ASN A CA 1
ATOM 1496 C C . ASN A 1 185 ? -16.426 50.076 -35.828 1.00 44.69 185 ASN A C 1
ATOM 1498 O O . ASN A 1 185 ? -17.104 49.838 -34.833 1.00 44.69 185 ASN A O 1
ATOM 1502 N N . ASP A 1 186 ? -16.288 51.280 -36.389 1.00 45.75 186 ASP A N 1
ATOM 1503 C CA . ASP A 1 186 ? -17.061 52.512 -36.183 1.00 45.75 186 ASP A CA 1
ATOM 1504 C C . ASP A 1 186 ? -16.855 53.331 -34.899 1.00 45.75 186 ASP A C 1
ATOM 1506 O O . ASP A 1 186 ? -17.598 53.215 -33.927 1.00 45.75 186 ASP A O 1
ATOM 1510 N N . ASN A 1 187 ? -15.938 54.309 -34.974 1.00 39.84 187 ASN A N 1
ATOM 1511 C CA . ASN A 1 187 ? -16.363 55.719 -34.994 1.00 39.84 187 ASN A CA 1
ATOM 1512 C C . ASN A 1 187 ? -15.211 56.652 -35.427 1.00 39.84 187 ASN A C 1
ATOM 1514 O O . ASN A 1 187 ? -14.298 56.931 -34.649 1.00 39.84 187 ASN A O 1
ATOM 1518 N N . SER A 1 188 ? -15.266 57.169 -36.655 1.00 46.00 188 SER A N 1
ATOM 1519 C CA . SER A 1 188 ? -14.533 58.381 -37.042 1.00 46.00 188 SER A CA 1
ATOM 1520 C C . SER A 1 188 ? -15.520 59.541 -37.114 1.00 46.00 188 SER A C 1
ATOM 1522 O O . SER A 1 188 ? -16.496 59.476 -37.861 1.00 46.00 188 SER A O 1
ATOM 1524 N N . ALA A 1 189 ? -15.244 60.576 -36.326 1.00 42.19 189 ALA A N 1
ATOM 1525 C CA . ALA A 1 189 ? -15.694 61.943 -36.555 1.00 42.19 189 ALA A CA 1
ATOM 1526 C C . ALA A 1 189 ? -14.519 62.741 -37.131 1.00 42.19 189 ALA A C 1
ATOM 1528 O O . ALA A 1 189 ? -13.368 62.417 -36.750 1.00 42.19 189 ALA A O 1
#

Organism: NCBI:txid1314781

Foldseek 3Di:
DCPVPDDPPDDPDLVVLVVVCVVVVVVVVVVLQVCCVPPVDFDKDWDQRLHPPDLDIDIDTGPNLVQQLDCVNPVPRNVVSVVVVVVVVVVVSVVSVVVNVVVVPPPDCLVVVLVVDDDPVVNVVSVVVVVVVVVVVVVVVVVVVVVVVVVVVVVVVVVVVVVVVCCVVVDDDPPDDDDDDDDDDDDDD